Protein AF-A0A3B9PVC6-F1 (afdb_monomer_lite)

pLDDT: mean 80.7, std 13.04, range [45.28, 95.81]

Secondary structure (DSSP, 8-state):
-----------PPP--------HHHHHHHHHHHHHHHHHHHHHHH-HHHHHHHHHHHHHHHHHHHHHHHHHT----GGG-HHHHHHHHHHHHS-TTS-HHHHHHHHHIIIIIIIITTTSTT--SS-HHHHHHHHHHHH-HHHHH-PBPS-TTS-TT---B---HHHHHHTT--GGGSPPHHHHHHT---

Foldseek 3Di:
DDDDDPPDDPPDDDPDPDDPDDLLVVLVVLVVVCVVVLVLQCQFQNPLLNVLLVLLLVLLLVLLQVLCVVVVHDRCSSSCVSNSLSNLLSVLAASPDDSVLSSVLSNCLRVVQAPVQPHPPRGPDRSSVVSLVVSCVVPVVRRPFHFQTPCVVPVDDRDTDQFQVSCVVVVHDPVPHDDPVCVVSVRGD

Sequence (189 aa):
MSRYNQGTLIVSSSPHILDNINTTRIMLDVIIALVPAFIMSGVVFGPRAILLTITCVASCVVFEWAFEKVTKKENTITDLSAVVTGILLGFNLPSSLPYWMAVIGSFVAIVVVKQLFGGIGQNFANPAITARIVLMLSFATPMTTWPLPKQILEASDAVTGPTPLGIMNMGGNISELPSKIDMFLGFTG

Radius of gyration: 23.65 Å; chains: 1; bounding box: 51×36×97 Å

Structure (mmCIF, N/CA/C/O backbone):
data_AF-A0A3B9PVC6-F1
#
_entry.id   AF-A0A3B9PVC6-F1
#
loop_
_atom_site.group_PDB
_atom_site.id
_atom_site.type_symbol
_atom_site.label_atom_id
_atom_site.label_alt_id
_atom_site.label_comp_id
_atom_site.label_asym_id
_atom_site.label_entity_id
_atom_site.label_seq_id
_atom_site.pdbx_PDB_ins_code
_atom_site.Cartn_x
_atom_site.Cartn_y
_atom_site.Cartn_z
_atom_site.occupancy
_atom_site.B_iso_or_equiv
_atom_site.auth_seq_id
_atom_site.auth_comp_id
_atom_site.auth_asym_id
_atom_site.auth_atom_id
_atom_site.pdbx_PDB_model_num
ATOM 1 N N . MET A 1 1 ? -0.813 19.410 70.927 1.00 48.62 1 MET A N 1
ATOM 2 C CA . MET A 1 1 ? 0.154 18.891 69.934 1.00 48.62 1 MET A CA 1
ATOM 3 C C . MET A 1 1 ? -0.495 17.765 69.102 1.00 48.62 1 MET A C 1
ATOM 5 O O . MET A 1 1 ? -0.012 16.651 69.090 1.00 48.62 1 MET A O 1
ATOM 9 N N . SER A 1 2 ? -1.766 17.854 68.698 1.00 55.19 2 SER A N 1
ATOM 10 C CA . SER A 1 2 ? -2.323 18.357 67.423 1.00 55.19 2 SER A CA 1
ATOM 11 C C . SER A 1 2 ? -1.536 18.044 66.134 1.00 55.19 2 SER A C 1
ATOM 13 O O . SER A 1 2 ? -0.492 18.645 65.903 1.00 55.19 2 SER A O 1
ATOM 15 N N . ARG A 1 3 ? -2.186 17.240 65.271 1.00 48.12 3 ARG A N 1
ATOM 16 C CA . ARG A 1 3 ? -2.137 17.198 63.789 1.00 48.12 3 ARG A CA 1
ATOM 17 C C . ARG A 1 3 ? -1.233 16.180 63.087 1.00 48.12 3 ARG A C 1
ATOM 19 O O . ARG A 1 3 ? -0.272 16.585 62.458 1.00 48.12 3 ARG A O 1
ATOM 26 N N . TYR A 1 4 ? -1.693 14.929 62.988 1.00 54.31 4 TYR A N 1
ATOM 27 C CA . TYR A 1 4 ? -1.622 14.191 61.715 1.00 54.31 4 TYR A CA 1
ATOM 28 C C . TYR A 1 4 ? -2.929 13.421 61.498 1.00 54.31 4 TYR A C 1
ATOM 30 O O . TYR A 1 4 ? -3.206 12.416 62.146 1.00 54.31 4 TYR A O 1
ATOM 38 N N . ASN A 1 5 ? -3.771 13.982 60.630 1.00 53.81 5 ASN A N 1
ATOM 39 C CA . ASN A 1 5 ? -4.984 13.371 60.105 1.00 53.81 5 ASN A CA 1
ATOM 40 C C . ASN A 1 5 ? -4.554 12.289 59.106 1.00 53.81 5 ASN A C 1
ATOM 42 O O . ASN A 1 5 ? -3.851 12.610 58.149 1.00 53.81 5 ASN A O 1
ATOM 46 N N . GLN A 1 6 ? -4.940 11.032 59.326 1.00 57.16 6 GLN A N 1
ATOM 47 C CA . GLN A 1 6 ? -4.684 9.929 58.393 1.00 57.16 6 GLN A CA 1
ATOM 48 C C . GLN A 1 6 ? -5.647 10.015 57.198 1.00 57.16 6 GLN A C 1
ATOM 50 O O . GLN A 1 6 ? -6.496 9.155 56.983 1.00 57.16 6 GLN A O 1
ATOM 55 N N . GLY A 1 7 ? -5.549 11.116 56.453 1.00 57.59 7 GLY A N 1
ATOM 56 C CA . GLY A 1 7 ? -6.278 11.336 55.213 1.00 57.59 7 GLY A CA 1
ATOM 57 C C . GLY A 1 7 ? -5.554 10.651 54.060 1.00 57.59 7 GLY A C 1
ATOM 58 O O . GLY A 1 7 ? -4.442 11.042 53.724 1.00 57.59 7 GLY A O 1
ATOM 59 N N . THR A 1 8 ? -6.184 9.613 53.507 1.00 63.91 8 THR A N 1
ATOM 60 C CA . THR A 1 8 ? -6.018 9.071 52.143 1.00 63.91 8 THR A CA 1
ATOM 61 C C . THR A 1 8 ? -4.745 9.497 51.396 1.00 63.91 8 THR A C 1
ATOM 63 O O . THR A 1 8 ? -4.707 10.552 50.761 1.00 63.91 8 THR A O 1
ATOM 66 N N . LEU A 1 9 ? -3.722 8.639 51.415 1.00 64.06 9 LEU A N 1
ATOM 67 C CA . LEU A 1 9 ? -2.555 8.757 50.540 1.00 64.06 9 LEU A CA 1
ATOM 68 C C . LEU A 1 9 ? -2.996 8.511 49.090 1.00 64.06 9 LEU A C 1
ATOM 70 O O . LEU A 1 9 ? -3.378 7.397 48.734 1.00 64.06 9 LEU A O 1
ATOM 74 N N . ILE A 1 10 ? -2.967 9.549 48.255 1.00 67.62 10 ILE A N 1
ATOM 75 C CA . ILE A 1 10 ? -3.235 9.420 46.821 1.00 67.62 10 ILE A CA 1
ATOM 76 C C . ILE A 1 10 ? -1.993 8.791 46.191 1.00 67.62 10 ILE A C 1
ATOM 78 O O . ILE A 1 10 ? -0.970 9.451 46.017 1.00 67.62 10 ILE A O 1
ATOM 82 N N . VAL A 1 11 ? -2.075 7.501 45.866 1.00 69.25 11 VAL A N 1
ATOM 83 C CA . VAL A 1 11 ? -1.088 6.823 45.019 1.00 69.25 11 VAL A CA 1
ATOM 84 C C . VAL A 1 11 ? -1.299 7.336 43.595 1.00 69.25 11 VAL A C 1
ATOM 86 O O . VAL A 1 11 ? -2.034 6.740 42.813 1.00 69.25 11 VAL A O 1
ATOM 89 N N . SER A 1 12 ? -0.728 8.494 43.266 1.00 69.69 12 SER A N 1
ATOM 90 C CA . SER A 1 12 ? -0.670 8.949 41.880 1.00 69.69 12 SER A CA 1
ATOM 91 C C . SER A 1 12 ? 0.519 8.284 41.204 1.00 69.69 12 SER A C 1
ATOM 93 O O . SER A 1 12 ? 1.633 8.313 41.730 1.00 69.69 12 SER A O 1
ATOM 95 N N . SER A 1 13 ? 0.291 7.699 40.034 1.00 74.69 13 SER A N 1
ATOM 96 C CA . SER A 1 13 ? 1.357 7.216 39.162 1.00 74.69 13 SER A CA 1
ATOM 97 C C . SER A 1 13 ? 2.391 8.323 38.927 1.00 74.69 13 SER A C 1
ATOM 99 O O . SER A 1 13 ? 2.031 9.503 38.890 1.00 74.69 13 SER A O 1
ATOM 101 N N . SER A 1 14 ? 3.667 7.956 38.772 1.00 66.31 14 SER A N 1
ATOM 102 C CA . SER A 1 14 ? 4.726 8.907 38.414 1.00 66.31 14 SER A CA 1
ATOM 103 C C . SER A 1 14 ? 4.275 9.770 37.229 1.00 66.31 14 SER A C 1
ATOM 105 O O . SER A 1 14 ? 3.695 9.211 36.294 1.00 66.31 14 SER A O 1
ATOM 107 N N . PRO A 1 15 ? 4.510 11.097 37.245 1.00 66.38 15 PRO A N 1
ATOM 108 C CA . PRO A 1 15 ? 4.074 11.982 36.173 1.00 66.38 15 PRO A CA 1
ATOM 109 C C . PRO A 1 15 ? 4.712 11.524 34.860 1.00 66.38 15 PRO A C 1
ATOM 111 O O . PRO A 1 15 ? 5.906 11.708 34.627 1.00 66.38 15 PRO A O 1
ATOM 114 N N . HIS A 1 16 ? 3.915 10.861 34.027 1.00 69.00 16 HIS A N 1
ATOM 115 C CA . HIS A 1 16 ? 4.314 10.489 32.684 1.00 69.00 16 HIS A CA 1
ATOM 116 C C . HIS A 1 16 ? 4.274 11.775 31.863 1.00 69.00 16 HIS A C 1
ATOM 118 O O . HIS A 1 16 ? 3.220 12.403 31.757 1.00 69.00 16 HIS A O 1
ATOM 124 N N . ILE A 1 17 ? 5.430 12.223 31.371 1.00 63.25 17 ILE A N 1
ATOM 125 C CA . ILE A 1 17 ? 5.523 13.408 30.516 1.00 63.25 17 ILE A CA 1
ATOM 126 C C . ILE A 1 17 ? 4.679 13.109 29.274 1.00 63.25 17 ILE A C 1
ATOM 128 O O . ILE A 1 17 ? 5.026 12.240 28.478 1.00 63.25 17 ILE A O 1
ATOM 132 N N . LEU A 1 18 ? 3.525 13.767 29.166 1.00 59.72 18 LEU A N 1
ATOM 133 C CA . LEU A 1 18 ? 2.613 13.607 28.042 1.00 59.72 18 LEU A CA 1
ATOM 134 C C . LEU A 1 18 ? 3.220 14.326 26.841 1.00 59.72 18 LEU A C 1
ATOM 136 O O . LEU A 1 18 ? 3.122 15.545 26.713 1.00 59.72 18 LEU A O 1
ATOM 140 N N . ASP A 1 19 ? 3.877 13.560 25.986 1.00 68.88 19 ASP A N 1
ATOM 141 C CA . ASP A 1 19 ? 4.347 14.037 24.696 1.00 68.88 19 ASP A CA 1
ATOM 142 C C . ASP A 1 19 ? 3.146 14.186 23.742 1.00 68.88 19 ASP A C 1
ATOM 144 O O . ASP A 1 19 ? 2.247 13.345 23.723 1.00 68.88 19 ASP A O 1
ATOM 148 N N . ASN A 1 20 ? 3.092 15.249 22.931 1.00 69.81 20 ASN A N 1
ATOM 149 C CA . ASN A 1 20 ? 1.964 15.518 22.012 1.00 69.81 20 ASN A CA 1
ATOM 150 C C . ASN A 1 20 ? 2.069 14.704 20.703 1.00 69.81 20 ASN A C 1
ATOM 152 O O . ASN A 1 20 ? 1.775 15.184 19.601 1.00 69.81 20 ASN A O 1
ATOM 156 N N . ILE A 1 21 ? 2.564 13.473 20.816 1.00 74.31 21 ILE A N 1
ATOM 157 C CA . ILE A 1 21 ? 2.785 12.572 19.693 1.00 74.31 21 ILE A CA 1
ATOM 158 C C . ILE A 1 21 ? 1.466 11.852 19.416 1.00 74.31 21 ILE A C 1
ATOM 160 O O . ILE A 1 21 ? 0.995 11.043 20.211 1.00 74.31 21 ILE A O 1
ATOM 164 N N . ASN A 1 22 ? 0.860 12.166 18.274 1.00 83.88 22 ASN A N 1
ATOM 165 C CA . ASN A 1 22 ? -0.362 11.523 17.804 1.00 83.88 22 ASN A CA 1
ATOM 166 C C . ASN A 1 22 ? -0.031 10.584 16.636 1.00 83.88 22 ASN A C 1
ATOM 168 O O . ASN A 1 22 ? 0.836 10.893 15.816 1.00 83.88 22 ASN A O 1
ATOM 172 N N . THR A 1 23 ? -0.746 9.468 16.523 1.00 84.94 23 THR A N 1
ATOM 173 C CA . THR A 1 23 ? -0.592 8.496 15.431 1.00 84.94 23 THR A CA 1
ATOM 174 C C . THR A 1 23 ? -0.734 9.157 14.063 1.00 84.94 23 THR A C 1
ATOM 176 O O . THR A 1 23 ? 0.085 8.906 13.184 1.00 84.94 23 THR A O 1
ATOM 179 N N . THR A 1 24 ? -1.683 10.085 13.904 1.00 86.69 24 THR A N 1
ATOM 180 C CA . THR A 1 24 ? -1.853 10.859 12.665 1.00 86.69 24 THR A CA 1
ATOM 181 C C . THR A 1 24 ? -0.600 11.660 12.300 1.00 86.69 24 THR A C 1
ATOM 183 O O . THR A 1 24 ? -0.262 11.744 11.124 1.00 86.69 24 THR A O 1
ATOM 186 N N . ARG A 1 25 ? 0.120 12.231 13.281 1.00 87.88 25 ARG A N 1
ATOM 187 C CA . ARG A 1 25 ? 1.362 12.985 13.020 1.00 87.88 25 ARG A CA 1
ATOM 188 C C . ARG A 1 25 ? 2.471 12.056 12.542 1.00 87.88 25 ARG A C 1
ATOM 190 O O . ARG A 1 25 ? 3.082 12.338 11.523 1.00 87.88 25 ARG A O 1
ATOM 197 N N . ILE A 1 26 ? 2.642 10.915 13.211 1.00 90.69 26 ILE A N 1
ATOM 198 C CA . ILE A 1 26 ? 3.624 9.900 12.808 1.00 90.69 26 ILE A CA 1
ATOM 199 C C . ILE A 1 26 ? 3.335 9.412 11.381 1.00 90.69 26 ILE A C 1
ATOM 201 O O . ILE A 1 26 ? 4.241 9.339 10.556 1.00 90.69 26 ILE A O 1
ATOM 205 N N . MET A 1 27 ? 2.074 9.105 11.058 1.00 91.50 27 MET A N 1
ATOM 206 C CA . MET A 1 27 ? 1.700 8.668 9.708 1.00 91.50 27 MET A CA 1
ATOM 207 C C . MET A 1 27 ? 1.914 9.768 8.664 1.00 91.50 27 MET A C 1
ATOM 209 O O . MET A 1 27 ? 2.325 9.475 7.543 1.00 91.50 27 MET A O 1
ATOM 213 N N . LEU A 1 28 ? 1.687 11.031 9.026 1.00 91.50 28 LEU A N 1
ATOM 214 C CA . LEU A 1 28 ? 1.960 12.170 8.158 1.00 91.50 28 LEU A CA 1
ATOM 215 C C . LEU A 1 28 ? 3.463 12.324 7.887 1.00 91.50 28 LEU A C 1
ATOM 217 O O . LEU A 1 28 ? 3.842 12.511 6.733 1.00 91.50 28 LEU A O 1
ATOM 221 N N . ASP A 1 29 ? 4.316 12.163 8.899 1.00 92.94 29 ASP A N 1
ATOM 222 C CA . ASP A 1 29 ? 5.775 12.189 8.732 1.00 92.94 29 ASP A CA 1
ATOM 223 C C . ASP A 1 29 ? 6.248 11.073 7.788 1.00 92.94 29 ASP A C 1
ATOM 225 O O . ASP A 1 29 ? 7.083 11.304 6.910 1.00 92.94 29 ASP A O 1
ATOM 229 N N . VAL A 1 30 ? 5.653 9.877 7.892 1.00 92.81 30 VAL A N 1
ATOM 230 C CA . VAL A 1 30 ? 5.906 8.769 6.956 1.00 92.81 30 VAL A CA 1
ATOM 231 C C . VAL A 1 30 ? 5.473 9.137 5.538 1.00 92.81 30 VAL A C 1
ATOM 233 O O . VAL A 1 30 ? 6.223 8.897 4.595 1.00 92.81 30 VAL A O 1
ATOM 236 N N . ILE A 1 31 ? 4.301 9.753 5.358 1.00 93.31 31 ILE A N 1
ATOM 237 C CA . ILE A 1 31 ? 3.850 10.206 4.034 1.00 93.31 31 ILE A CA 1
ATOM 238 C C . ILE A 1 31 ? 4.840 11.215 3.453 1.00 93.31 31 ILE A C 1
ATOM 240 O O . ILE A 1 31 ? 5.249 11.043 2.307 1.00 93.31 31 ILE A O 1
ATOM 244 N N . ILE A 1 32 ? 5.273 12.214 4.231 1.00 93.81 32 ILE A N 1
ATOM 245 C CA . ILE A 1 32 ? 6.262 13.212 3.794 1.00 93.81 32 ILE A CA 1
ATOM 246 C C . ILE A 1 32 ? 7.571 12.531 3.380 1.00 93.81 32 ILE A C 1
ATOM 248 O O . ILE A 1 32 ? 8.115 12.846 2.322 1.00 93.81 32 ILE A O 1
ATOM 252 N N . ALA A 1 33 ? 8.047 11.561 4.162 1.00 93.88 33 ALA A N 1
ATOM 253 C CA . ALA A 1 33 ? 9.249 10.797 3.838 1.00 93.88 33 ALA A CA 1
ATOM 254 C C . ALA A 1 33 ? 9.111 9.975 2.540 1.00 93.88 33 ALA A C 1
ATOM 256 O O . ALA A 1 33 ? 10.099 9.762 1.838 1.00 93.88 33 ALA A O 1
ATOM 257 N N . LEU A 1 34 ? 7.895 9.543 2.187 1.00 92.75 34 LEU A N 1
ATOM 258 C CA . LEU A 1 34 ? 7.609 8.785 0.964 1.00 92.75 34 LEU A CA 1
ATOM 259 C C . LEU A 1 34 ? 7.409 9.671 -0.279 1.00 92.75 34 LEU A C 1
ATOM 261 O O . LEU A 1 34 ? 7.524 9.164 -1.394 1.00 92.75 34 LEU A O 1
ATOM 265 N N . VAL A 1 35 ? 7.161 10.979 -0.132 1.00 93.12 35 VAL A N 1
ATOM 266 C CA . VAL A 1 35 ? 6.998 11.916 -1.264 1.00 93.12 35 VAL A CA 1
ATOM 267 C C . VAL A 1 35 ? 8.171 11.891 -2.258 1.00 93.12 35 VAL A C 1
ATOM 269 O O . VAL A 1 35 ? 7.905 11.746 -3.454 1.00 93.12 35 VAL A O 1
ATOM 272 N N . PRO A 1 36 ? 9.456 11.995 -1.855 1.00 92.00 36 PRO A N 1
ATOM 273 C CA . PRO A 1 36 ? 10.557 11.940 -2.821 1.00 92.00 36 PRO A CA 1
ATOM 274 C C . PRO A 1 36 ? 10.606 10.602 -3.570 1.00 92.00 36 PRO A C 1
ATOM 276 O O . PRO A 1 36 ? 10.854 10.583 -4.776 1.00 92.00 36 PRO A O 1
ATOM 279 N N . ALA A 1 37 ? 10.295 9.490 -2.895 1.00 89.88 37 ALA A N 1
ATOM 280 C CA . ALA A 1 37 ? 10.204 8.178 -3.532 1.00 89.88 37 ALA A CA 1
ATOM 281 C C . ALA A 1 37 ? 9.035 8.104 -4.531 1.00 89.88 37 ALA A C 1
ATOM 283 O O . ALA A 1 37 ? 9.187 7.544 -5.615 1.00 89.88 37 ALA A O 1
ATOM 284 N N . PHE A 1 38 ? 7.895 8.726 -4.213 1.00 89.50 38 PHE A N 1
ATOM 285 C CA . PHE A 1 38 ? 6.744 8.823 -5.113 1.00 89.50 38 PHE A CA 1
ATOM 286 C C . PHE A 1 38 ? 7.078 9.600 -6.391 1.00 89.50 38 PHE A C 1
ATOM 288 O O . PHE A 1 38 ? 6.753 9.159 -7.493 1.00 89.50 38 PHE A O 1
ATOM 295 N N . ILE A 1 39 ? 7.780 10.728 -6.253 1.00 89.38 39 ILE A N 1
ATOM 296 C CA . ILE A 1 39 ? 8.228 11.540 -7.390 1.00 89.38 39 ILE A CA 1
ATOM 297 C C . ILE A 1 39 ? 9.191 10.730 -8.263 1.00 89.38 39 ILE A C 1
ATOM 299 O O . ILE A 1 39 ? 8.996 10.641 -9.475 1.00 89.38 39 ILE A O 1
ATOM 303 N N . MET A 1 40 ? 10.187 10.081 -7.652 1.00 85.94 40 MET A N 1
ATOM 304 C CA . MET A 1 40 ? 11.139 9.241 -8.380 1.00 85.94 40 MET A CA 1
ATOM 305 C C . MET A 1 40 ? 10.462 8.060 -9.082 1.00 85.94 40 MET A C 1
ATOM 307 O O . MET A 1 40 ? 10.808 7.760 -10.220 1.00 85.94 40 MET A O 1
ATOM 311 N N . SER A 1 41 ? 9.454 7.438 -8.464 1.00 84.56 41 SER A N 1
ATOM 312 C CA . SER A 1 41 ? 8.665 6.372 -9.093 1.00 84.56 41 SER A CA 1
ATOM 313 C C . SER A 1 41 ? 8.029 6.840 -10.408 1.00 84.56 41 SER A C 1
ATOM 315 O O . SER A 1 41 ? 8.138 6.157 -11.426 1.00 84.56 41 SER A O 1
ATOM 317 N N . GLY A 1 42 ? 7.452 8.045 -10.422 1.00 83.94 42 GLY A N 1
ATOM 318 C CA . GLY A 1 42 ? 6.893 8.648 -11.631 1.00 83.94 42 GLY A CA 1
ATOM 319 C C . GLY A 1 42 ? 7.928 8.971 -12.711 1.00 83.94 42 GLY A C 1
ATOM 320 O O . GLY A 1 42 ? 7.653 8.787 -13.895 1.00 83.94 42 GLY A O 1
ATOM 321 N N . VAL A 1 43 ? 9.123 9.421 -12.319 1.00 82.56 43 VAL A N 1
ATOM 322 C CA . VAL A 1 43 ? 10.215 9.744 -13.256 1.00 82.56 43 VAL A CA 1
ATOM 323 C C . VAL A 1 43 ? 10.818 8.479 -13.877 1.00 82.56 43 VAL A C 1
ATOM 325 O O . VAL A 1 43 ? 11.109 8.457 -15.070 1.00 82.56 43 VAL A O 1
ATOM 328 N N . VAL A 1 44 ? 10.995 7.415 -13.090 1.00 79.25 44 VAL A N 1
ATOM 329 C CA . VAL A 1 44 ? 11.664 6.178 -13.527 1.00 79.25 44 VAL A CA 1
ATOM 330 C C . VAL A 1 44 ? 10.715 5.260 -14.304 1.00 79.25 44 VAL A C 1
ATOM 332 O O . VAL A 1 44 ? 11.073 4.765 -15.374 1.00 79.25 44 VAL A O 1
ATOM 335 N N . PHE A 1 45 ? 9.499 5.053 -13.790 1.00 77.75 45 PHE A N 1
ATOM 336 C CA . PHE A 1 45 ? 8.522 4.096 -14.327 1.00 77.75 45 PHE A CA 1
ATOM 337 C C . PHE A 1 45 ? 7.384 4.756 -15.119 1.00 77.75 45 PHE A C 1
ATOM 339 O O . PHE A 1 45 ? 6.504 4.066 -15.630 1.00 77.75 45 PHE A O 1
ATOM 346 N N . GLY A 1 46 ? 7.378 6.086 -15.228 1.00 82.00 46 GLY A N 1
ATOM 347 C CA . GLY A 1 46 ? 6.388 6.836 -15.993 1.00 82.00 46 GLY A CA 1
ATOM 348 C C . GLY A 1 46 ? 5.041 7.043 -15.277 1.00 82.00 46 GLY A C 1
ATOM 349 O O . GLY A 1 46 ? 4.841 6.656 -14.121 1.00 82.00 46 GLY A O 1
ATOM 350 N N . PRO A 1 47 ? 4.060 7.649 -15.975 1.00 82.56 47 PRO A N 1
ATOM 351 C CA . PRO A 1 47 ? 2.783 8.058 -15.383 1.00 82.56 47 PRO A CA 1
ATOM 352 C C . PRO A 1 47 ? 1.905 6.881 -14.933 1.00 82.56 47 PRO A C 1
ATOM 354 O O . PRO A 1 47 ? 1.047 7.048 -14.065 1.00 82.56 47 PRO A O 1
ATOM 357 N N . ARG A 1 48 ? 2.114 5.673 -15.477 1.00 84.00 48 ARG A N 1
ATOM 358 C CA . ARG A 1 48 ? 1.333 4.487 -15.089 1.00 84.00 48 ARG A CA 1
ATOM 359 C C . ARG A 1 48 ? 1.590 4.074 -13.640 1.00 84.00 48 ARG A C 1
ATOM 361 O O . ARG A 1 48 ? 0.638 3.694 -12.963 1.00 84.00 48 ARG A O 1
ATOM 368 N N . ALA A 1 49 ? 2.824 4.211 -13.150 1.00 85.19 49 ALA A N 1
ATOM 369 C CA . ALA A 1 49 ? 3.183 3.901 -11.764 1.00 85.19 49 ALA A CA 1
ATOM 370 C C . ALA A 1 49 ? 2.484 4.834 -10.761 1.00 85.19 49 ALA A C 1
ATOM 372 O O . ALA A 1 49 ? 1.980 4.391 -9.725 1.00 85.19 49 ALA A O 1
ATOM 373 N N . ILE A 1 50 ? 2.382 6.120 -11.113 1.00 89.44 50 ILE A N 1
ATOM 374 C CA . ILE A 1 50 ? 1.642 7.121 -10.335 1.00 89.44 50 ILE A CA 1
ATOM 375 C C . ILE A 1 50 ? 0.166 6.728 -10.264 1.00 89.44 50 ILE A C 1
ATOM 377 O O . ILE A 1 50 ? -0.398 6.645 -9.175 1.00 89.44 50 ILE A O 1
ATOM 381 N N . LEU A 1 51 ? -0.452 6.440 -11.415 1.00 91.00 51 LEU A N 1
ATOM 382 C CA . LEU A 1 51 ? -1.860 6.044 -11.474 1.00 91.00 51 LEU A CA 1
ATOM 383 C C . LEU A 1 51 ? -2.122 4.765 -10.676 1.00 91.00 51 LEU A C 1
ATOM 385 O O . LEU A 1 51 ? -3.083 4.721 -9.915 1.00 91.00 51 LEU A O 1
ATOM 389 N N . LEU A 1 52 ? -1.249 3.761 -10.778 1.00 91.38 52 LEU A N 1
ATOM 390 C CA . LEU A 1 52 ? -1.365 2.525 -10.006 1.00 91.38 52 LEU A CA 1
ATOM 391 C C . LEU A 1 52 ? -1.330 2.806 -8.498 1.00 91.38 52 LEU A C 1
ATOM 393 O O . LEU A 1 52 ? -2.198 2.345 -7.757 1.00 91.38 52 LEU A O 1
ATOM 397 N N . THR A 1 53 ? -0.383 3.624 -8.043 1.00 92.88 53 THR A N 1
ATOM 398 C CA . THR A 1 53 ? -0.270 3.984 -6.625 1.00 92.88 53 THR A CA 1
ATOM 399 C C . THR A 1 53 ? -1.499 4.762 -6.147 1.00 92.88 53 THR A C 1
ATOM 401 O O . THR A 1 53 ? -2.051 4.447 -5.094 1.00 92.88 53 THR A O 1
ATOM 404 N N . ILE A 1 54 ? -2.002 5.711 -6.945 1.00 93.81 54 ILE A N 1
ATOM 405 C CA . ILE A 1 54 ? -3.242 6.441 -6.640 1.00 93.81 54 ILE A CA 1
ATOM 406 C C . ILE A 1 54 ? -4.431 5.479 -6.556 1.00 93.81 54 ILE A C 1
ATOM 408 O O . ILE A 1 54 ? -5.224 5.582 -5.623 1.00 93.81 54 ILE A O 1
ATOM 412 N N . THR A 1 55 ? -4.546 4.512 -7.475 1.00 94.38 55 THR A N 1
ATOM 413 C CA . THR A 1 55 ? -5.624 3.511 -7.420 1.00 94.38 55 THR A CA 1
ATOM 414 C C . THR A 1 55 ? -5.538 2.645 -6.165 1.00 94.38 55 THR A C 1
ATOM 416 O O . THR A 1 55 ? -6.574 2.379 -5.557 1.00 94.38 55 THR A O 1
ATOM 419 N N . CYS A 1 56 ? -4.332 2.277 -5.714 1.00 94.44 56 CYS A N 1
ATOM 420 C CA . CYS A 1 56 ? -4.134 1.543 -4.461 1.00 94.44 56 CYS A CA 1
ATOM 421 C C . CYS A 1 56 ? -4.585 2.371 -3.254 1.00 94.44 56 CYS A C 1
ATOM 423 O O . CYS A 1 56 ? -5.334 1.875 -2.417 1.00 94.44 56 CYS A O 1
ATOM 425 N N . VAL A 1 57 ? -4.163 3.638 -3.178 1.00 95.00 57 VAL A N 1
ATOM 426 C CA . VAL A 1 57 ? -4.526 4.560 -2.091 1.00 95.00 57 VAL A CA 1
ATOM 427 C C . VAL A 1 57 ? -6.031 4.797 -2.051 1.00 95.00 57 VAL A C 1
ATOM 429 O O . VAL A 1 57 ? -6.648 4.610 -1.004 1.00 95.00 57 VAL A O 1
ATOM 432 N N . ALA A 1 58 ? -6.631 5.151 -3.189 1.00 95.44 58 ALA A N 1
ATOM 433 C CA . ALA A 1 58 ? -8.065 5.389 -3.291 1.00 95.44 58 ALA A CA 1
ATOM 434 C C . ALA A 1 58 ? -8.862 4.145 -2.875 1.00 95.44 58 ALA A C 1
ATOM 436 O O . ALA A 1 58 ? -9.783 4.246 -2.069 1.00 95.44 58 ALA A O 1
ATOM 437 N N . SER A 1 59 ? -8.463 2.964 -3.354 1.00 94.69 59 SER A N 1
ATOM 438 C CA . SER A 1 59 ? -9.123 1.705 -3.000 1.00 94.69 59 SER A CA 1
ATOM 439 C C . SER A 1 59 ? -8.980 1.387 -1.514 1.00 94.69 59 SER A C 1
ATOM 441 O O . SER A 1 59 ? -9.964 1.025 -0.880 1.00 94.69 59 SER A O 1
ATOM 443 N N . CYS A 1 60 ? -7.791 1.567 -0.930 1.00 94.25 60 CYS A N 1
ATOM 444 C CA . CYS A 1 60 ? -7.570 1.335 0.497 1.00 94.25 60 CYS A CA 1
ATOM 445 C C . CYS A 1 60 ? -8.458 2.232 1.371 1.00 94.25 60 CYS A C 1
ATOM 447 O O . CYS A 1 60 ? -9.106 1.735 2.288 1.00 94.25 60 CYS A O 1
ATOM 449 N N . VAL A 1 61 ? -8.531 3.531 1.061 1.00 93.81 61 VAL A N 1
ATOM 450 C CA . VAL A 1 61 ? -9.378 4.485 1.797 1.00 93.81 61 VAL A CA 1
ATOM 451 C C . VAL A 1 61 ? -10.859 4.137 1.644 1.00 93.81 61 VAL A C 1
ATOM 453 O O . VAL A 1 61 ? -11.602 4.158 2.622 1.00 93.81 61 VAL A O 1
ATOM 456 N N . VAL A 1 62 ? -11.296 3.767 0.436 1.00 94.62 62 VAL A N 1
ATOM 457 C CA . VAL A 1 62 ? -12.684 3.353 0.187 1.00 94.62 62 VAL A CA 1
ATOM 458 C C . VAL A 1 62 ? -13.028 2.072 0.945 1.00 94.62 62 VAL A C 1
ATOM 460 O O . VAL A 1 62 ? -14.101 2.003 1.538 1.00 94.62 62 VAL A O 1
ATOM 463 N N . PHE A 1 63 ? -12.148 1.069 0.961 1.00 93.69 63 PHE A N 1
ATOM 464 C CA . PHE A 1 63 ? -12.397 -0.180 1.684 1.00 93.69 63 PHE A CA 1
ATOM 465 C C . PHE A 1 63 ? -12.412 0.007 3.195 1.00 93.69 63 PHE A C 1
ATOM 467 O O . PHE A 1 63 ? -13.228 -0.618 3.866 1.00 93.69 63 PHE A O 1
ATOM 474 N N . GLU A 1 64 ? -11.556 0.878 3.722 1.00 92.12 64 GLU A N 1
ATOM 475 C CA . GLU A 1 64 ? -11.560 1.239 5.136 1.00 92.12 64 GLU A CA 1
ATOM 476 C C . GLU A 1 64 ? -12.883 1.895 5.519 1.00 92.12 64 GLU A C 1
ATOM 478 O O . GLU A 1 64 ? -13.612 1.377 6.366 1.00 92.12 64 GLU A O 1
ATOM 483 N N . TRP A 1 65 ? -13.246 2.956 4.796 1.00 91.56 65 TRP A N 1
ATOM 484 C CA . TRP A 1 65 ? -14.508 3.654 4.987 1.00 91.56 65 TRP A CA 1
ATOM 485 C C . TRP A 1 65 ? -15.712 2.714 4.887 1.00 91.56 65 TRP A C 1
ATOM 487 O O . TRP A 1 65 ? -16.610 2.743 5.729 1.00 91.56 65 TRP A O 1
ATOM 497 N N . ALA A 1 66 ? -15.741 1.867 3.855 1.00 91.50 66 ALA A N 1
ATOM 498 C CA . ALA A 1 66 ? -16.837 0.939 3.621 1.00 91.50 66 ALA A CA 1
ATOM 499 C C . ALA A 1 66 ? -16.941 -0.093 4.749 1.00 91.50 66 ALA A C 1
ATOM 501 O O . ALA A 1 66 ? -18.041 -0.360 5.234 1.00 91.50 66 ALA A O 1
ATOM 502 N N . PHE A 1 67 ? -15.814 -0.647 5.205 1.00 89.56 67 PHE A N 1
ATOM 503 C CA . PHE A 1 67 ? -15.805 -1.625 6.287 1.00 89.56 67 PHE A CA 1
ATOM 504 C C . PHE A 1 67 ? -16.278 -1.014 7.609 1.00 89.56 67 PHE A C 1
ATOM 506 O O . PHE A 1 67 ? -17.099 -1.608 8.310 1.00 89.56 67 PHE A O 1
ATOM 513 N N . GLU A 1 68 ? -15.822 0.191 7.938 1.00 88.44 68 GLU A N 1
ATOM 514 C CA . GLU A 1 68 ? -16.234 0.914 9.146 1.00 88.44 68 GLU A CA 1
ATOM 515 C C . GLU A 1 68 ? -17.715 1.278 9.107 1.00 88.44 68 GLU A C 1
ATOM 517 O O . GLU A 1 68 ? -18.434 1.088 10.091 1.00 88.44 68 GLU A O 1
ATOM 522 N N . LYS A 1 69 ? -18.211 1.701 7.937 1.00 87.81 69 LYS A N 1
ATOM 523 C CA . LYS A 1 69 ? -19.632 1.985 7.722 1.00 87.81 69 LYS A CA 1
ATOM 524 C C . LYS A 1 69 ? -20.498 0.745 7.946 1.00 87.81 69 LYS A C 1
ATOM 526 O O . LYS A 1 69 ? -21.537 0.840 8.597 1.00 87.81 69 LYS A O 1
ATOM 531 N N . VAL A 1 70 ? -20.071 -0.409 7.430 1.00 89.62 70 VAL A N 1
ATOM 532 C CA . VAL A 1 70 ? -20.787 -1.688 7.576 1.00 89.62 70 VAL A CA 1
ATOM 533 C C . VAL A 1 70 ? -20.742 -2.188 9.020 1.00 89.62 70 VAL A C 1
ATOM 535 O O . VAL A 1 70 ? -21.759 -2.631 9.551 1.00 89.62 70 VAL A O 1
ATOM 538 N N . THR A 1 71 ? -19.589 -2.077 9.680 1.00 85.94 71 THR A N 1
ATOM 539 C CA . THR A 1 71 ? -19.398 -2.526 11.070 1.00 85.94 71 THR A CA 1
ATOM 540 C C . THR A 1 71 ? -19.856 -1.510 12.119 1.00 85.94 71 THR A C 1
ATOM 542 O O . THR A 1 71 ? -19.816 -1.816 13.309 1.00 85.94 71 THR A O 1
ATOM 545 N N . LYS A 1 72 ? -20.342 -0.333 11.691 1.00 82.75 72 LYS A N 1
ATOM 546 C CA . LYS A 1 72 ? -20.783 0.788 12.543 1.00 82.75 72 LYS A CA 1
ATOM 547 C C . LYS A 1 72 ? -19.713 1.238 13.545 1.00 82.75 72 LYS A C 1
ATOM 549 O O . LYS A 1 72 ? -20.044 1.691 14.640 1.00 82.75 72 LYS A O 1
ATOM 554 N N . LYS A 1 73 ? -18.440 1.089 13.179 1.00 77.00 73 LYS A N 1
ATOM 555 C CA . LYS A 1 73 ? -17.307 1.570 13.971 1.00 77.00 73 LYS A CA 1
ATOM 556 C C . LYS A 1 73 ? -17.105 3.069 13.751 1.00 77.00 73 LYS A C 1
ATOM 558 O O . LYS A 1 73 ? -17.621 3.643 12.790 1.00 77.00 73 LYS A O 1
ATOM 563 N N . GLU A 1 74 ? -16.379 3.701 14.668 1.00 75.88 74 GLU A N 1
ATOM 564 C CA . GLU A 1 74 ? -15.941 5.083 14.488 1.00 75.88 74 GLU A CA 1
ATOM 565 C C . GLU A 1 74 ? -15.066 5.194 13.238 1.00 75.88 74 GLU A C 1
ATOM 567 O O . GLU A 1 74 ? -14.322 4.273 12.909 1.00 75.88 74 GLU A O 1
ATOM 572 N N . ASN A 1 75 ? -15.206 6.309 12.525 1.00 72.31 75 ASN A N 1
ATOM 573 C CA . ASN A 1 75 ? -14.521 6.524 11.260 1.00 72.31 75 ASN A CA 1
ATOM 574 C C . ASN A 1 75 ? -13.042 6.836 11.529 1.00 72.31 75 ASN A C 1
ATOM 576 O O . ASN A 1 75 ? -12.745 7.924 12.029 1.00 72.31 75 ASN A O 1
ATOM 580 N N . THR A 1 76 ? -12.129 5.911 11.218 1.00 75.31 76 THR A N 1
ATOM 581 C CA . THR A 1 76 ? -10.698 6.090 11.507 1.00 75.31 76 THR A CA 1
ATOM 582 C C . THR A 1 76 ? -9.914 6.664 10.338 1.00 75.31 76 THR A C 1
ATOM 584 O O . THR A 1 76 ? -8.725 6.892 10.486 1.00 75.31 76 THR A O 1
ATOM 587 N N . ILE A 1 77 ? -10.549 7.044 9.223 1.00 72.06 77 ILE A N 1
ATOM 588 C CA . ILE A 1 77 ? -9.870 7.593 8.026 1.00 72.06 77 ILE A CA 1
ATOM 589 C C . ILE A 1 77 ? -8.910 8.758 8.338 1.00 72.06 77 ILE A C 1
ATOM 591 O O . ILE A 1 77 ? -7.926 8.980 7.630 1.00 72.06 77 ILE A O 1
ATOM 595 N N . THR A 1 78 ? -9.163 9.511 9.410 1.00 75.69 78 THR A N 1
ATOM 596 C CA . THR A 1 78 ? -8.295 10.607 9.872 1.00 75.69 78 THR A CA 1
ATOM 597 C C . THR A 1 78 ? -6.927 10.149 10.395 1.00 75.69 78 THR A C 1
ATOM 599 O O . THR A 1 78 ? -6.056 10.980 10.651 1.00 75.69 78 THR A O 1
ATOM 602 N N . ASP A 1 79 ? -6.716 8.846 10.573 1.00 82.00 79 ASP A N 1
ATOM 603 C CA . ASP A 1 79 ? -5.464 8.248 11.039 1.00 82.00 79 ASP A CA 1
ATOM 604 C C . ASP A 1 79 ? -4.382 8.147 9.941 1.00 82.00 79 ASP A C 1
ATOM 606 O O . ASP A 1 79 ? -3.223 7.876 10.254 1.00 82.00 79 ASP A O 1
ATOM 610 N N . LEU A 1 80 ? -4.737 8.401 8.669 1.00 88.12 80 LEU A N 1
ATOM 611 C CA . LEU A 1 80 ? -3.870 8.340 7.476 1.00 88.12 80 LEU A CA 1
ATOM 612 C C . LEU A 1 80 ? -3.220 6.971 7.204 1.00 88.12 80 LEU A C 1
ATOM 614 O O . LEU A 1 80 ? -2.426 6.815 6.274 1.00 88.12 80 LEU A O 1
ATOM 618 N N . SER A 1 81 ? -3.569 5.944 7.963 1.00 88.94 81 SER A N 1
ATOM 619 C CA .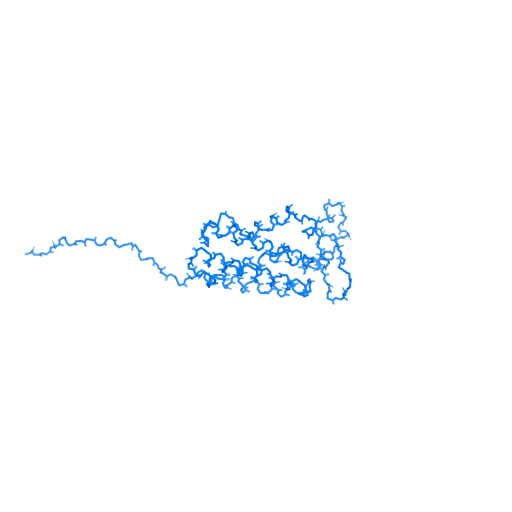 SER A 1 81 ? -2.909 4.644 7.887 1.00 88.94 81 SER A CA 1
ATOM 620 C C . SER A 1 81 ? -3.306 3.838 6.650 1.00 88.94 81 SER A C 1
ATOM 622 O O . SER A 1 81 ? -2.465 3.125 6.094 1.00 88.94 81 SER A O 1
ATOM 624 N N . ALA A 1 82 ? -4.549 3.966 6.168 1.00 90.75 82 ALA A N 1
ATOM 625 C CA . ALA A 1 82 ? -4.959 3.379 4.893 1.00 90.75 82 ALA A CA 1
ATOM 626 C C . ALA A 1 82 ? -4.222 4.022 3.716 1.00 90.75 82 ALA A C 1
ATOM 628 O O . ALA A 1 82 ? -3.861 3.325 2.766 1.00 90.75 82 ALA A O 1
ATOM 629 N N . VAL A 1 83 ? -3.928 5.325 3.805 1.00 92.94 83 VAL A N 1
ATOM 630 C CA . VAL A 1 83 ? -3.136 6.043 2.799 1.00 92.94 83 VAL A CA 1
ATOM 631 C C . VAL A 1 83 ? -1.712 5.502 2.773 1.00 92.94 83 VAL A C 1
ATOM 633 O O . VAL A 1 83 ? -1.247 5.086 1.715 1.00 92.94 83 VAL A O 1
ATOM 636 N N . VAL A 1 84 ? -1.050 5.411 3.930 1.00 93.31 84 VAL A N 1
ATOM 637 C CA . VAL A 1 84 ? 0.298 4.826 4.033 1.00 93.31 84 VAL A CA 1
ATOM 638 C C . VAL A 1 84 ? 0.312 3.392 3.500 1.00 93.31 84 VAL A C 1
ATOM 640 O O . VAL A 1 84 ? 1.171 3.042 2.695 1.00 93.31 84 VAL A O 1
ATOM 643 N N . THR A 1 85 ? -0.672 2.572 3.876 1.00 93.19 85 THR A N 1
ATOM 644 C CA . THR A 1 85 ? -0.787 1.185 3.398 1.00 93.19 85 THR A CA 1
ATOM 645 C C . THR A 1 85 ? -0.943 1.123 1.878 1.00 93.19 85 THR A C 1
ATOM 647 O O . THR A 1 85 ? -0.286 0.311 1.232 1.00 93.19 85 THR A O 1
ATOM 650 N N . GLY A 1 86 ? -1.774 1.989 1.292 1.00 93.31 86 GLY A N 1
ATOM 651 C CA . GLY A 1 86 ? -1.964 2.073 -0.155 1.00 93.31 86 GLY A CA 1
ATOM 652 C C . GLY A 1 86 ? -0.717 2.541 -0.908 1.00 93.31 86 GLY A C 1
ATOM 653 O O . GLY A 1 86 ? -0.401 1.967 -1.947 1.00 93.31 86 GLY A O 1
ATOM 654 N N . ILE A 1 87 ? 0.021 3.522 -0.373 1.00 93.75 87 ILE A N 1
ATOM 655 C CA . ILE A 1 87 ? 1.290 3.987 -0.959 1.00 93.75 87 ILE A CA 1
ATOM 656 C C . ILE A 1 87 ? 2.323 2.857 -0.927 1.00 93.75 87 ILE A C 1
ATOM 658 O O . ILE A 1 87 ? 2.919 2.532 -1.952 1.00 93.75 87 ILE A O 1
ATOM 662 N N . LEU A 1 88 ? 2.502 2.224 0.237 1.00 93.56 88 LEU A N 1
ATOM 663 C CA . LEU A 1 88 ? 3.462 1.134 0.412 1.00 93.56 88 LEU A CA 1
ATOM 664 C C . LEU A 1 88 ? 3.122 -0.078 -0.454 1.00 93.56 88 LEU A C 1
ATOM 666 O O . LEU A 1 88 ? 4.029 -0.691 -1.012 1.00 93.56 88 LEU A O 1
ATOM 670 N N . LEU A 1 89 ? 1.835 -0.414 -0.587 1.00 93.62 89 LEU A N 1
ATOM 671 C CA . LEU A 1 89 ? 1.392 -1.461 -1.500 1.00 93.62 89 LEU A CA 1
ATOM 672 C C . LEU A 1 89 ? 1.720 -1.076 -2.945 1.00 93.62 89 LEU A C 1
ATOM 674 O O . LEU A 1 89 ? 2.375 -1.857 -3.620 1.00 93.62 89 LEU A O 1
ATOM 678 N N . GLY A 1 90 ? 1.356 0.131 -3.392 1.00 90.94 90 GLY A N 1
ATOM 679 C CA . GLY A 1 90 ? 1.636 0.615 -4.749 1.00 90.94 90 GLY A CA 1
ATOM 680 C C . GLY A 1 90 ? 3.119 0.558 -5.123 1.00 90.94 90 GLY A C 1
ATOM 681 O O . GLY A 1 90 ? 3.457 0.086 -6.203 1.00 90.94 90 GLY A O 1
ATOM 682 N N . PHE A 1 91 ? 4.014 0.927 -4.202 1.00 90.06 91 PHE A N 1
ATOM 683 C CA . PHE A 1 91 ? 5.469 0.823 -4.397 1.00 90.06 91 PHE A CA 1
ATOM 684 C C . PHE A 1 91 ? 5.994 -0.611 -4.478 1.00 90.06 91 PHE A C 1
ATOM 686 O O . PHE A 1 91 ? 7.117 -0.837 -4.921 1.00 90.06 91 PHE A O 1
ATOM 693 N N . ASN A 1 92 ? 5.211 -1.584 -4.024 1.00 90.19 92 ASN A N 1
ATOM 694 C CA . ASN A 1 92 ? 5.578 -2.992 -4.043 1.00 90.19 92 ASN A CA 1
ATOM 695 C C . ASN A 1 92 ? 5.029 -3.747 -5.261 1.00 90.19 92 ASN A C 1
ATOM 697 O O . ASN A 1 92 ? 5.358 -4.922 -5.433 1.00 90.19 92 ASN A O 1
ATOM 701 N N . LEU A 1 93 ? 4.203 -3.095 -6.084 1.00 88.19 93 LEU A N 1
ATOM 702 C CA . LEU A 1 93 ? 3.607 -3.673 -7.285 1.00 88.19 93 LEU A CA 1
ATOM 703 C C . LEU A 1 93 ? 4.368 -3.219 -8.545 1.00 88.19 93 LEU A C 1
ATOM 705 O O . LEU A 1 93 ? 4.827 -2.077 -8.607 1.00 88.19 93 LEU A O 1
ATOM 709 N N . PRO A 1 94 ? 4.466 -4.068 -9.583 1.00 85.19 94 PRO A N 1
ATOM 710 C CA . PRO A 1 94 ? 4.970 -3.650 -10.889 1.00 85.19 94 PRO A CA 1
ATOM 711 C C . PRO A 1 94 ? 4.074 -2.574 -11.518 1.00 85.19 94 PRO A C 1
ATOM 713 O O . PRO A 1 94 ? 2.849 -2.676 -11.469 1.00 85.19 94 PRO A O 1
ATOM 716 N N . SER A 1 95 ? 4.658 -1.566 -12.173 1.00 83.12 95 SER A N 1
ATOM 717 C CA . SER A 1 95 ? 3.904 -0.456 -12.787 1.00 83.12 95 SER A CA 1
ATOM 718 C C . SER A 1 95 ? 3.039 -0.864 -13.991 1.00 83.12 95 SER A C 1
ATOM 720 O O . SER A 1 95 ? 2.135 -0.124 -14.383 1.00 83.12 95 SER A O 1
ATOM 722 N N . SER A 1 96 ? 3.296 -2.040 -14.569 1.00 81.38 96 SER A N 1
ATOM 723 C CA . SER A 1 96 ? 2.526 -2.659 -15.657 1.00 81.38 96 SER A CA 1
ATOM 724 C C . SER A 1 96 ? 1.283 -3.414 -15.173 1.00 81.38 96 SER A C 1
ATOM 726 O O . SER A 1 96 ? 0.484 -3.874 -15.992 1.00 81.38 96 SER A O 1
ATOM 728 N N . LEU A 1 97 ? 1.104 -3.556 -13.857 1.00 85.88 97 LEU A N 1
ATOM 729 C CA . LEU A 1 97 ? 0.040 -4.362 -13.283 1.00 85.88 97 LEU A CA 1
ATOM 730 C C . LEU A 1 97 ? -1.355 -3.786 -13.592 1.00 85.88 97 LEU A C 1
ATOM 732 O O . LEU A 1 97 ? -1.587 -2.589 -13.399 1.00 85.88 97 LEU A O 1
ATOM 736 N N . PRO A 1 98 ? -2.325 -4.622 -14.014 1.00 88.88 98 PRO A N 1
ATOM 737 C CA . PRO A 1 98 ? -3.698 -4.175 -14.211 1.00 88.88 98 PRO A CA 1
ATOM 738 C C . PRO A 1 98 ? -4.321 -3.599 -12.933 1.00 88.88 98 PRO A C 1
ATOM 740 O O . PRO A 1 98 ? -4.316 -4.245 -11.886 1.00 88.88 98 PRO A O 1
ATOM 743 N N . TYR A 1 99 ? -4.953 -2.425 -13.029 1.00 91.06 99 TYR A N 1
ATOM 744 C CA . TYR A 1 99 ? -5.510 -1.713 -11.868 1.00 91.06 99 TYR A CA 1
ATOM 745 C C . TYR A 1 99 ? -6.486 -2.554 -11.032 1.00 91.06 99 TYR A C 1
ATOM 747 O O . TYR A 1 99 ? -6.496 -2.456 -9.810 1.00 91.06 99 TYR A O 1
ATOM 755 N N . TRP A 1 100 ? -7.269 -3.434 -11.661 1.00 92.12 100 TRP A N 1
ATOM 756 C CA . TRP A 1 100 ? -8.214 -4.300 -10.950 1.00 92.12 100 TRP A CA 1
ATOM 757 C C . TRP A 1 100 ? -7.524 -5.308 -10.015 1.00 92.12 100 TRP A C 1
ATOM 759 O O . TRP A 1 100 ? -8.053 -5.602 -8.945 1.00 92.12 100 TRP A O 1
ATOM 769 N N . MET A 1 101 ? -6.329 -5.800 -10.364 1.00 91.00 101 MET A N 1
ATOM 770 C CA . MET A 1 101 ? -5.553 -6.690 -9.492 1.00 91.00 101 MET A CA 1
ATOM 771 C C . MET A 1 101 ? -5.034 -5.929 -8.268 1.00 91.00 101 MET A C 1
ATOM 773 O O . MET A 1 101 ? -5.058 -6.450 -7.155 1.00 91.00 101 MET A O 1
ATOM 777 N N . ALA A 1 102 ? -4.628 -4.670 -8.455 1.00 92.69 102 ALA A N 1
ATOM 778 C CA . ALA A 1 102 ? -4.220 -3.806 -7.354 1.00 92.69 102 ALA A CA 1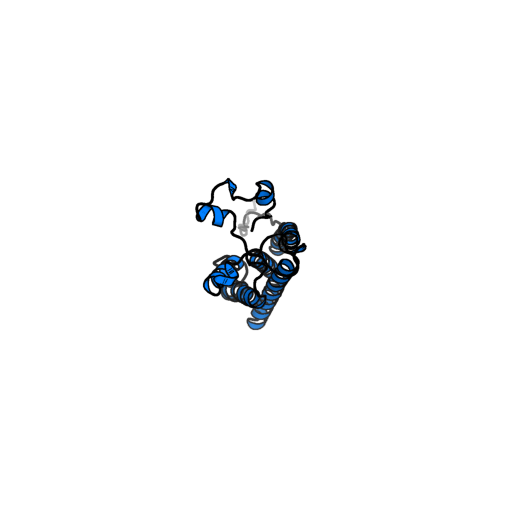
ATOM 779 C C . ALA A 1 102 ? -5.377 -3.548 -6.376 1.00 92.69 102 ALA A C 1
ATOM 781 O O . ALA A 1 102 ? -5.181 -3.634 -5.166 1.00 92.69 102 ALA A O 1
ATOM 782 N N . VAL A 1 103 ? -6.598 -3.337 -6.887 1.00 95.00 103 VAL A N 1
ATOM 783 C CA . VAL A 1 103 ? -7.815 -3.195 -6.065 1.00 95.00 103 VAL A CA 1
ATOM 784 C C . VAL A 1 103 ? -8.054 -4.441 -5.203 1.00 95.00 103 VAL A C 1
ATOM 786 O O . VAL A 1 103 ? -8.358 -4.316 -4.018 1.00 95.00 103 VAL A O 1
ATOM 789 N N . ILE A 1 104 ? -7.870 -5.647 -5.755 1.00 94.56 104 ILE A N 1
ATOM 790 C CA . ILE A 1 104 ? -7.988 -6.899 -4.986 1.00 94.56 104 ILE A CA 1
ATOM 791 C C . ILE A 1 104 ? -6.943 -6.947 -3.862 1.00 94.56 104 ILE A C 1
ATOM 793 O O . ILE A 1 104 ? -7.271 -7.294 -2.728 1.00 94.56 104 ILE A O 1
ATOM 797 N N . GLY A 1 105 ? -5.700 -6.546 -4.141 1.00 93.56 105 GLY A N 1
ATOM 798 C CA . GLY A 1 105 ? -4.656 -6.440 -3.118 1.00 93.56 105 GLY A CA 1
ATOM 799 C C . GLY A 1 105 ? -5.018 -5.457 -2.006 1.00 93.56 105 GLY A C 1
ATOM 800 O O . GLY A 1 105 ? -4.899 -5.790 -0.828 1.00 93.56 105 GLY A O 1
ATOM 801 N N . SER A 1 106 ? -5.524 -4.274 -2.366 1.00 95.00 106 SER A N 1
ATOM 802 C CA . SER A 1 106 ? -6.001 -3.267 -1.411 1.00 95.00 106 SER A CA 1
ATOM 803 C C . SER A 1 106 ? -7.129 -3.798 -0.523 1.00 95.00 106 SER A C 1
ATOM 805 O O . SER A 1 106 ? -7.133 -3.533 0.680 1.00 95.00 106 SER A O 1
ATOM 807 N N . PHE A 1 107 ? -8.056 -4.585 -1.080 1.00 95.81 107 PHE A N 1
ATOM 808 C CA . PHE A 1 107 ? -9.116 -5.231 -0.305 1.00 95.81 107 PHE A CA 1
ATOM 809 C C . PHE A 1 107 ? -8.538 -6.193 0.737 1.00 95.81 107 PHE A C 1
ATOM 811 O O . PHE A 1 107 ? -8.903 -6.124 1.909 1.00 95.81 107 PHE A O 1
ATOM 818 N N . VAL A 1 108 ? -7.596 -7.052 0.340 1.00 94.44 108 VAL A N 1
ATOM 819 C CA . VAL A 1 108 ? -6.941 -7.990 1.264 1.00 94.44 108 VAL A CA 1
ATOM 820 C C . VAL A 1 108 ? -6.168 -7.241 2.353 1.00 94.44 108 VAL A C 1
ATOM 822 O O . VAL A 1 108 ? -6.310 -7.569 3.530 1.00 94.44 108 VAL A O 1
ATOM 825 N N . ALA A 1 109 ? -5.400 -6.208 1.994 1.00 94.12 109 ALA A N 1
ATOM 826 C CA . ALA A 1 109 ? -4.641 -5.412 2.960 1.00 94.12 109 ALA A CA 1
ATOM 827 C C . ALA A 1 109 ? -5.559 -4.808 4.034 1.00 94.12 109 ALA A C 1
ATOM 829 O O . ALA A 1 109 ? -5.338 -4.986 5.231 1.00 94.12 109 ALA A O 1
ATOM 830 N N . ILE A 1 110 ? -6.602 -4.094 3.608 1.00 93.69 110 ILE A N 1
ATOM 831 C CA . ILE A 1 110 ? -7.438 -3.327 4.527 1.00 93.69 110 ILE A CA 1
ATOM 832 C C . ILE A 1 110 ? -8.456 -4.215 5.223 1.00 93.69 110 ILE A C 1
ATOM 834 O O . ILE A 1 110 ? -8.498 -4.243 6.449 1.00 93.69 110 ILE A O 1
ATOM 838 N N . VAL A 1 111 ? -9.266 -4.956 4.473 1.00 92.62 111 VAL A N 1
ATOM 839 C CA . VAL A 1 111 ? -10.372 -5.713 5.059 1.00 92.62 111 VAL A CA 1
ATOM 840 C C . VAL A 1 111 ? -9.832 -6.904 5.832 1.00 92.62 111 VAL A C 1
ATOM 842 O O . VAL A 1 111 ? -10.096 -7.023 7.025 1.00 92.62 111 VAL A O 1
ATOM 845 N N . VAL A 1 112 ? -9.033 -7.755 5.184 1.00 92.00 112 VAL A N 1
ATOM 846 C CA . VAL A 1 112 ? -8.626 -9.040 5.768 1.00 92.00 112 VAL A CA 1
ATOM 847 C C . VAL A 1 112 ? -7.553 -8.866 6.837 1.00 92.00 112 VAL A C 1
ATOM 849 O O . VAL A 1 112 ? -7.671 -9.452 7.906 1.00 92.00 112 VAL A O 1
ATOM 852 N N . VAL A 1 113 ? -6.510 -8.076 6.573 1.00 91.62 113 VAL A N 1
ATOM 853 C CA . VAL A 1 113 ? -5.338 -8.012 7.467 1.00 91.62 113 VAL A CA 1
ATOM 854 C C . VAL A 1 113 ? -5.477 -6.935 8.535 1.00 91.62 113 VAL A C 1
ATOM 856 O O . VAL A 1 113 ? -5.097 -7.171 9.679 1.00 91.62 113 VAL A O 1
ATOM 859 N N . LYS A 1 114 ? -6.015 -5.760 8.188 1.00 90.50 114 LYS A N 1
ATOM 860 C CA . LYS A 1 114 ? -6.154 -4.655 9.144 1.00 90.50 114 LYS A CA 1
ATOM 861 C C . LYS A 1 114 ? -7.470 -4.720 9.925 1.00 90.50 114 LYS A C 1
ATOM 863 O O . LYS A 1 114 ? -7.484 -4.736 11.154 1.00 90.50 114 LYS A O 1
ATOM 868 N N . GLN A 1 115 ? -8.596 -4.732 9.224 1.00 89.38 115 GLN A N 1
ATOM 869 C CA . GLN A 1 115 ? -9.886 -4.424 9.836 1.00 89.38 115 GLN A CA 1
ATOM 870 C C . GLN A 1 115 ? -10.541 -5.611 10.559 1.00 89.38 115 GLN A C 1
ATOM 872 O O . GLN A 1 115 ? -11.139 -5.415 11.623 1.00 89.38 115 GLN A O 1
ATOM 877 N N . LEU A 1 116 ? -10.376 -6.846 10.065 1.00 88.00 116 LEU A N 1
ATOM 878 C CA . LEU A 1 116 ? -10.853 -8.049 10.771 1.00 88.00 116 LEU A CA 1
ATOM 879 C C . LEU A 1 116 ? -10.201 -8.239 12.149 1.00 88.00 116 LEU A C 1
ATOM 881 O O . LEU A 1 116 ? -10.822 -8.813 13.040 1.00 88.00 116 LEU A O 1
ATOM 885 N N . PHE A 1 117 ? -8.987 -7.722 12.341 1.00 85.62 117 PHE A N 1
ATOM 886 C CA . PHE A 1 117 ? -8.245 -7.830 13.599 1.00 85.62 117 PHE A CA 1
ATOM 887 C C . PHE A 1 117 ? -8.482 -6.654 14.552 1.00 85.62 117 PHE A C 1
ATOM 889 O O . PHE A 1 117 ? -7.956 -6.647 15.657 1.00 85.62 117 PHE A O 1
ATOM 896 N N . GLY A 1 118 ? -9.316 -5.683 14.169 1.00 80.88 118 GLY A N 1
ATOM 897 C CA . GLY A 1 118 ? -9.700 -4.575 15.044 1.00 80.88 118 GLY A CA 1
ATOM 898 C C . GLY A 1 118 ? -9.080 -3.223 14.701 1.00 80.88 118 GLY A C 1
ATOM 899 O O . GLY A 1 118 ? -9.386 -2.261 15.398 1.00 80.88 118 GLY A O 1
ATOM 900 N N . GLY A 1 119 ? -8.298 -3.113 13.623 1.00 82.81 119 GLY A N 1
ATOM 901 C CA . GLY A 1 119 ? -7.749 -1.842 13.147 1.00 82.81 119 GLY A CA 1
ATOM 902 C C . GLY A 1 119 ? -6.308 -1.583 13.599 1.00 82.81 119 GLY A C 1
AT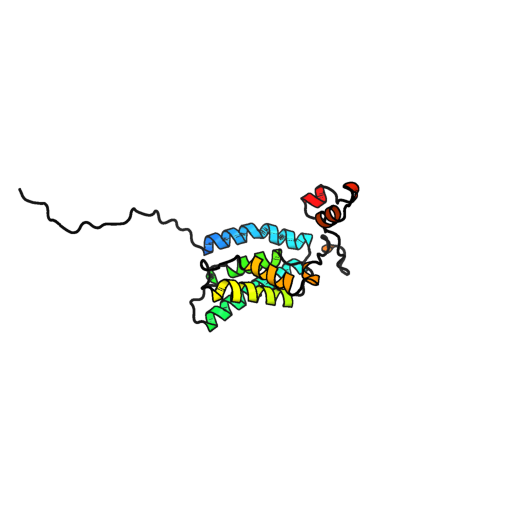OM 903 O O . GLY A 1 119 ? -5.545 -2.507 13.880 1.00 82.81 119 GLY A O 1
ATOM 904 N N . ILE A 1 120 ? -5.900 -0.308 13.633 1.00 80.75 120 ILE A N 1
ATOM 905 C CA . ILE A 1 120 ? -4.511 0.074 13.944 1.00 80.75 120 ILE A CA 1
ATOM 906 C C . ILE A 1 120 ? -4.072 -0.482 15.304 1.00 80.75 120 ILE A C 1
ATOM 908 O O . ILE A 1 120 ? -4.752 -0.316 16.310 1.00 80.75 120 ILE A O 1
ATOM 912 N N . GLY A 1 121 ? -2.883 -1.092 15.332 1.00 78.19 121 GLY A N 1
ATOM 913 C CA . GLY A 1 121 ? -2.254 -1.591 16.557 1.00 78.19 121 GLY A CA 1
ATOM 914 C C . GLY A 1 121 ? -2.678 -3.005 16.957 1.00 78.19 121 GLY A C 1
ATOM 915 O O . GLY A 1 121 ? -2.111 -3.547 17.900 1.00 78.19 121 GLY A O 1
ATOM 916 N N . GLN A 1 122 ? -3.629 -3.617 16.244 1.00 81.81 122 GLN A N 1
ATOM 917 C CA . GLN A 1 122 ? -4.022 -5.023 16.420 1.00 81.81 122 GLN A CA 1
ATOM 918 C C . GLN A 1 122 ? -3.681 -5.897 15.199 1.00 81.81 122 GLN A C 1
ATOM 920 O O . GLN A 1 122 ? -3.953 -7.096 15.185 1.00 81.81 122 GLN A O 1
ATOM 925 N N . ASN A 1 123 ? -3.057 -5.317 14.171 1.00 83.25 123 ASN A N 1
ATOM 926 C CA . ASN A 1 123 ? -2.637 -6.043 12.976 1.00 83.25 123 ASN A CA 1
ATOM 927 C C . ASN A 1 123 ? -1.539 -7.055 13.337 1.00 83.25 123 ASN A C 1
ATOM 929 O O . ASN A 1 123 ? -0.445 -6.661 13.741 1.00 83.25 123 ASN A O 1
ATOM 933 N N . PHE A 1 124 ? -1.800 -8.348 13.141 1.00 84.19 124 PHE A N 1
ATOM 934 C CA . PHE A 1 124 ? -0.812 -9.406 13.399 1.00 84.19 124 PHE A CA 1
ATOM 935 C C . PHE A 1 124 ? 0.383 -9.369 12.423 1.00 84.19 124 PHE A C 1
ATOM 937 O O . PHE A 1 124 ? 1.457 -9.875 12.738 1.00 84.19 124 PHE A O 1
ATOM 944 N N . ALA A 1 125 ? 0.198 -8.782 11.235 1.00 87.94 125 ALA A N 1
ATOM 945 C CA . ALA A 1 125 ? 1.207 -8.647 10.188 1.00 87.94 125 ALA A CA 1
ATOM 946 C C . ALA A 1 125 ? 1.079 -7.299 9.461 1.00 87.94 125 ALA A C 1
ATOM 948 O O . ALA A 1 125 ? 0.042 -6.638 9.528 1.00 87.94 125 ALA A O 1
ATOM 949 N N . ASN A 1 126 ? 2.127 -6.895 8.730 1.00 90.69 126 ASN A N 1
ATOM 950 C CA . ASN A 1 126 ? 2.092 -5.688 7.900 1.00 90.69 126 ASN A CA 1
ATOM 951 C C . ASN A 1 126 ? 1.050 -5.857 6.769 1.00 90.69 126 ASN A C 1
ATOM 953 O O . ASN A 1 126 ? 1.246 -6.723 5.904 1.00 90.69 126 ASN A O 1
ATOM 957 N N . PRO A 1 127 ? -0.015 -5.03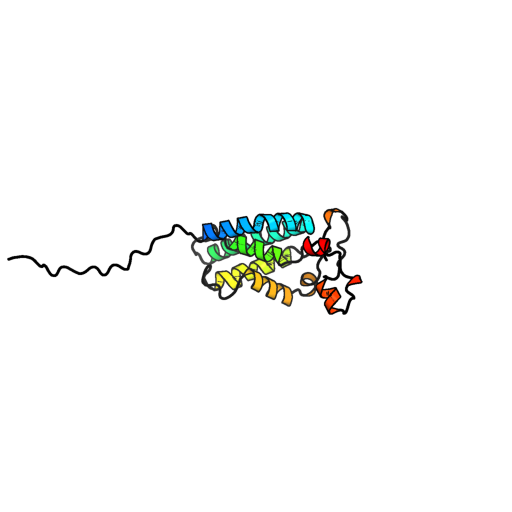1 6.724 1.00 90.69 127 PRO A N 1
ATOM 958 C CA . PRO A 1 127 ? -1.076 -5.153 5.726 1.00 90.69 127 PRO A CA 1
ATOM 959 C C . PRO A 1 127 ? -0.586 -5.074 4.275 1.00 90.69 127 PRO A C 1
ATOM 961 O O . PRO A 1 127 ? -1.012 -5.874 3.443 1.00 90.69 127 PRO A O 1
ATOM 964 N N . ALA A 1 128 ? 0.347 -4.163 3.974 1.00 92.62 128 ALA A N 1
ATOM 965 C CA . ALA A 1 128 ? 0.838 -3.943 2.612 1.00 92.62 128 ALA A CA 1
ATOM 966 C C . ALA A 1 128 ? 1.634 -5.149 2.089 1.00 92.62 128 ALA A C 1
ATOM 968 O O . ALA A 1 128 ? 1.399 -5.633 0.982 1.00 92.62 128 ALA A O 1
ATOM 969 N N . ILE A 1 129 ? 2.543 -5.685 2.906 1.00 92.31 129 ILE A N 1
ATOM 970 C CA . ILE A 1 129 ? 3.370 -6.836 2.516 1.00 92.31 129 ILE A CA 1
ATOM 971 C C . ILE A 1 129 ? 2.529 -8.110 2.441 1.00 92.31 129 ILE A C 1
ATOM 973 O O . ILE A 1 129 ? 2.703 -8.905 1.521 1.00 92.31 129 ILE A O 1
ATOM 977 N N . THR A 1 130 ? 1.574 -8.284 3.354 1.00 93.62 130 THR A N 1
ATOM 978 C CA . THR A 1 130 ? 0.666 -9.437 3.324 1.00 93.62 130 THR A CA 1
ATOM 979 C C . THR A 1 130 ? -0.166 -9.445 2.042 1.00 93.62 130 THR A C 1
ATOM 981 O O . THR A 1 130 ? -0.261 -10.475 1.377 1.00 93.62 130 THR A O 1
ATOM 984 N N . ALA A 1 131 ? -0.696 -8.291 1.626 1.00 93.88 131 ALA A N 1
ATOM 985 C CA . ALA A 1 131 ? -1.387 -8.175 0.346 1.00 93.88 131 ALA A CA 1
ATOM 986 C C . ALA A 1 131 ? -0.479 -8.488 -0.849 1.00 93.88 131 ALA A C 1
ATOM 988 O O . ALA A 1 131 ? -0.900 -9.204 -1.756 1.00 93.88 131 ALA A O 1
ATOM 989 N N . ARG A 1 132 ? 0.781 -8.033 -0.836 1.00 93.44 132 ARG A N 1
ATOM 990 C CA . ARG A 1 132 ? 1.757 -8.374 -1.882 1.00 93.44 132 ARG A CA 1
ATOM 991 C C . ARG A 1 132 ? 2.013 -9.880 -1.965 1.00 93.44 132 ARG A C 1
ATOM 993 O O . ARG A 1 132 ? 2.061 -10.415 -3.066 1.00 93.44 132 ARG A O 1
ATOM 1000 N N . ILE A 1 133 ? 2.126 -10.575 -0.832 1.00 92.69 133 ILE A N 1
ATOM 1001 C CA . ILE A 1 133 ? 2.280 -12.040 -0.802 1.00 92.69 133 ILE A CA 1
ATOM 1002 C C . ILE A 1 133 ? 1.054 -12.718 -1.423 1.00 92.69 133 ILE A C 1
ATOM 1004 O O . ILE A 1 133 ? 1.201 -13.592 -2.274 1.00 92.69 133 ILE A O 1
ATOM 1008 N N . VAL A 1 134 ? -0.157 -12.291 -1.056 1.00 93.56 134 VAL A N 1
ATOM 1009 C CA . VAL A 1 134 ? -1.397 -12.860 -1.609 1.00 93.56 134 VAL A CA 1
ATOM 1010 C C . VAL A 1 134 ? -1.501 -12.626 -3.118 1.00 93.56 134 VAL A C 1
ATOM 1012 O O . VAL A 1 134 ? -1.850 -13.549 -3.857 1.00 93.56 134 VAL A O 1
ATOM 1015 N N . LEU A 1 135 ? -1.148 -11.430 -3.595 1.00 91.81 135 LEU A N 1
ATOM 1016 C CA . LEU A 1 135 ? -1.099 -11.135 -5.026 1.00 91.81 135 LEU A CA 1
ATOM 1017 C C . LEU A 1 135 ? -0.029 -11.959 -5.745 1.00 91.81 135 LEU A C 1
ATOM 1019 O O . LEU A 1 135 ? -0.300 -12.470 -6.825 1.00 91.81 135 LEU A O 1
ATOM 1023 N N . MET A 1 136 ? 1.146 -12.148 -5.146 1.00 89.44 136 MET A N 1
ATOM 1024 C CA . MET A 1 136 ? 2.221 -12.965 -5.713 1.00 89.44 136 MET A CA 1
ATOM 1025 C C . MET A 1 136 ? 1.827 -14.441 -5.836 1.00 89.44 136 MET A C 1
ATOM 1027 O O . MET A 1 136 ? 2.160 -15.077 -6.831 1.00 89.44 136 MET A O 1
ATOM 1031 N N . LEU A 1 137 ? 1.083 -14.975 -4.864 1.00 90.94 137 LEU A N 1
ATOM 1032 C CA . LEU A 1 137 ? 0.572 -16.347 -4.909 1.00 90.94 137 LEU A CA 1
ATOM 1033 C C . LEU A 1 137 ? -0.576 -16.513 -5.914 1.00 90.94 137 LEU A C 1
ATOM 1035 O O . LEU A 1 137 ? -0.657 -17.536 -6.586 1.00 90.94 137 LEU A O 1
ATOM 1039 N N . SER A 1 138 ? -1.453 -15.513 -6.029 1.00 90.44 138 SER A N 1
ATOM 1040 C CA . SER A 1 138 ? -2.641 -15.587 -6.896 1.00 90.44 138 SER A CA 1
ATOM 1041 C C . SER A 1 138 ? -2.335 -15.239 -8.357 1.00 90.44 138 SER A C 1
ATOM 1043 O O . SER A 1 138 ? -2.940 -15.790 -9.272 1.00 90.44 138 SER A O 1
ATOM 1045 N N . PHE A 1 139 ? -1.393 -14.321 -8.582 1.00 87.62 139 PHE A N 1
ATOM 1046 C CA . PHE A 1 139 ? -1.082 -13.717 -9.878 1.00 87.62 139 PHE A CA 1
ATOM 1047 C C . PHE A 1 139 ? 0.437 -13.635 -10.095 1.00 87.62 139 PHE A C 1
ATOM 1049 O O . PHE A 1 139 ? 0.993 -12.565 -10.345 1.00 87.62 139 PHE A O 1
ATOM 1056 N N . ALA A 1 140 ? 1.121 -14.779 -10.006 1.00 85.12 140 ALA A N 1
ATOM 1057 C CA . ALA A 1 140 ? 2.582 -14.858 -10.073 1.00 85.12 140 ALA A CA 1
ATOM 1058 C C . ALA A 1 140 ? 3.180 -14.223 -11.343 1.00 85.12 140 ALA A C 1
ATOM 1060 O O . ALA A 1 140 ? 4.133 -13.452 -11.255 1.00 85.12 140 ALA A O 1
ATOM 1061 N N . THR A 1 141 ? 2.609 -14.485 -12.524 1.00 82.25 141 THR A N 1
ATOM 1062 C CA . THR A 1 141 ? 3.120 -13.948 -13.799 1.00 82.25 141 THR A CA 1
ATOM 1063 C C . THR A 1 141 ? 3.175 -12.412 -13.810 1.00 82.25 141 THR A C 1
ATOM 1065 O O . THR A 1 141 ? 4.281 -11.878 -13.844 1.00 82.25 141 THR A O 1
ATOM 1068 N N . PRO A 1 142 ? 2.058 -11.666 -13.679 1.00 81.69 142 PRO A N 1
ATOM 1069 C CA . PRO A 1 142 ? 2.106 -10.200 -13.686 1.00 81.69 142 PRO A CA 1
ATOM 1070 C C . PRO A 1 142 ? 2.850 -9.598 -12.483 1.00 81.69 142 PRO A C 1
ATOM 1072 O O . PRO A 1 142 ? 3.285 -8.458 -12.561 1.00 81.69 142 PRO A O 1
ATOM 1075 N N . MET A 1 143 ? 3.020 -10.341 -11.382 1.00 82.94 143 MET A N 1
ATOM 1076 C CA . MET A 1 143 ? 3.817 -9.929 -10.215 1.00 82.94 143 MET A CA 1
ATOM 1077 C C . MET A 1 143 ? 5.332 -10.073 -10.404 1.00 82.94 143 MET A C 1
ATOM 1079 O O . MET A 1 143 ? 6.102 -9.480 -9.649 1.00 82.94 143 MET A O 1
ATOM 1083 N N . THR A 1 144 ? 5.765 -10.866 -11.383 1.00 79.94 144 THR A N 1
ATOM 1084 C CA . THR A 1 144 ? 7.187 -11.123 -11.671 1.00 79.94 144 THR A CA 1
ATOM 1085 C C . THR A 1 144 ? 7.676 -10.420 -12.935 1.00 79.94 144 THR A C 1
ATOM 1087 O O . THR A 1 144 ? 8.880 -10.362 -13.169 1.00 79.94 144 THR A O 1
ATOM 1090 N N . THR A 1 145 ? 6.770 -9.840 -13.723 1.00 77.12 145 THR A N 1
ATOM 1091 C CA . THR A 1 145 ? 7.097 -9.057 -14.917 1.00 77.12 145 THR A CA 1
ATOM 1092 C C . THR A 1 145 ? 7.340 -7.594 -14.547 1.00 77.12 145 THR A C 1
ATOM 1094 O O . THR A 1 145 ? 6.398 -6.855 -14.260 1.00 77.12 145 THR A O 1
ATOM 1097 N N . TRP A 1 146 ? 8.605 -7.168 -14.579 1.00 72.62 146 TRP A N 1
ATOM 1098 C CA . TRP A 1 146 ? 9.006 -5.790 -14.289 1.00 72.62 146 TRP A CA 1
ATOM 1099 C C . TRP A 1 146 ? 9.321 -5.042 -15.587 1.00 72.62 146 TRP A C 1
ATOM 1101 O O . TRP A 1 146 ? 10.206 -5.468 -16.327 1.00 72.62 146 TRP A O 1
ATOM 1111 N N . PRO A 1 147 ? 8.611 -3.948 -15.896 1.00 68.56 147 PRO A N 1
ATOM 1112 C CA . PRO A 1 147 ? 8.932 -3.150 -17.070 1.00 68.56 147 PRO A CA 1
ATOM 1113 C C . PRO A 1 147 ? 10.269 -2.417 -16.904 1.00 68.56 147 PRO A C 1
ATOM 1115 O O . PRO A 1 147 ? 10.602 -1.991 -15.793 1.00 68.56 147 PRO A O 1
ATOM 1118 N N . LEU A 1 148 ? 10.982 -2.203 -18.016 1.00 64.69 148 LEU A N 1
ATOM 1119 C CA . LEU A 1 148 ? 12.230 -1.445 -18.020 1.00 64.69 148 LEU A CA 1
ATOM 1120 C C . LEU A 1 148 ? 12.028 -0.020 -17.468 1.00 64.69 148 LEU A C 1
ATOM 1122 O O . LEU A 1 148 ? 11.053 0.657 -17.823 1.00 64.69 148 LEU A O 1
ATOM 1126 N N . PRO A 1 149 ? 12.968 0.483 -16.650 1.00 58.59 149 PRO A N 1
ATOM 1127 C CA . PRO A 1 149 ? 13.027 1.894 -16.292 1.00 58.59 149 PRO A CA 1
ATOM 1128 C C . PRO A 1 149 ? 13.337 2.744 -17.539 1.00 58.59 149 PRO A C 1
ATOM 1130 O O . PRO A 1 149 ? 14.114 2.322 -18.390 1.00 58.59 149 PRO A O 1
ATOM 1133 N N . LYS A 1 150 ? 12.780 3.967 -17.615 1.00 61.91 150 LYS A N 1
ATOM 1134 C CA . LYS A 1 150 ? 12.816 4.921 -18.763 1.00 61.91 150 LYS A CA 1
ATOM 1135 C C . LYS A 1 150 ? 11.694 4.784 -19.810 1.00 61.91 150 LYS A C 1
ATOM 1137 O O . LYS A 1 150 ? 11.869 5.164 -20.965 1.00 61.91 150 LYS A O 1
ATOM 1142 N N . GLN A 1 151 ? 10.486 4.400 -19.398 1.00 57.91 151 GLN A N 1
ATOM 1143 C CA . GLN A 1 151 ? 9.304 4.376 -20.283 1.00 57.91 151 GLN A CA 1
ATOM 1144 C C . GLN A 1 151 ? 8.870 5.746 -20.851 1.00 57.91 151 GLN A C 1
ATOM 1146 O O . GLN A 1 151 ? 7.997 5.802 -21.711 1.00 57.91 151 GLN A O 1
ATOM 1151 N N . ILE A 1 152 ? 9.442 6.864 -20.385 1.00 52.81 152 ILE A N 1
ATOM 1152 C CA . ILE A 1 152 ? 9.085 8.214 -20.861 1.00 52.81 152 ILE A CA 1
ATOM 1153 C C . ILE A 1 152 ? 9.501 8.440 -22.330 1.00 52.81 152 ILE A C 1
ATOM 1155 O O . ILE A 1 152 ? 8.884 9.267 -22.998 1.00 52.81 152 ILE A O 1
ATOM 1159 N N . LEU A 1 153 ? 10.496 7.709 -22.855 1.00 51.72 153 LEU A N 1
ATOM 1160 C CA . LEU A 1 153 ? 10.959 7.874 -24.243 1.00 51.72 153 LEU A CA 1
ATOM 1161 C C . LEU A 1 153 ? 10.329 6.905 -25.260 1.00 51.72 153 LEU A C 1
ATOM 1163 O O . LEU A 1 153 ? 10.289 7.242 -26.440 1.00 51.72 153 LEU A O 1
ATOM 1167 N N . GLU A 1 154 ? 9.813 5.744 -24.848 1.00 48.69 154 GLU A N 1
ATOM 1168 C CA . GLU A 1 154 ? 9.322 4.711 -25.776 1.00 48.69 154 GLU A CA 1
ATOM 1169 C C . GLU A 1 154 ? 7.851 4.384 -25.500 1.00 48.69 154 GLU A C 1
ATOM 1171 O O . GLU A 1 154 ? 7.494 3.522 -24.703 1.00 48.69 154 GLU A O 1
ATOM 1176 N N . ALA A 1 155 ? 6.967 5.134 -26.158 1.00 48.94 155 ALA A N 1
ATOM 1177 C CA . ALA A 1 155 ? 5.542 5.201 -25.846 1.00 48.94 155 ALA A CA 1
ATOM 1178 C C . ALA A 1 155 ? 4.688 3.991 -26.287 1.00 48.94 155 ALA A C 1
ATOM 1180 O O . ALA A 1 155 ? 3.463 4.097 -26.235 1.00 48.94 155 ALA A O 1
ATOM 1181 N N . SER A 1 156 ? 5.260 2.865 -26.740 1.00 46.72 156 SER A N 1
ATOM 1182 C CA . SER A 1 156 ? 4.437 1.814 -27.367 1.00 46.72 156 SER A CA 1
ATOM 1183 C C . SER A 1 156 ? 4.769 0.356 -27.049 1.00 46.72 156 SER A C 1
ATOM 1185 O O . SER A 1 156 ? 3.929 -0.485 -27.367 1.00 46.72 156 SER A O 1
ATOM 1187 N N . ASP A 1 157 ? 5.890 0.029 -26.401 1.00 45.28 157 ASP A N 1
ATOM 1188 C CA . ASP A 1 157 ? 6.131 -1.347 -25.951 1.00 45.28 157 ASP A CA 1
ATOM 1189 C C . ASP A 1 157 ? 6.912 -1.367 -24.634 1.00 45.28 157 ASP A C 1
ATOM 1191 O O . ASP A 1 157 ? 8.009 -0.820 -24.526 1.00 45.28 157 ASP A O 1
ATOM 1195 N N . ALA A 1 158 ? 6.317 -1.952 -23.595 1.00 53.75 158 ALA A N 1
ATOM 1196 C CA . ALA A 1 158 ? 6.975 -2.089 -22.305 1.00 53.75 158 ALA A CA 1
ATOM 1197 C C . ALA A 1 158 ? 7.952 -3.263 -22.394 1.00 53.75 158 ALA A C 1
ATOM 1199 O O . ALA A 1 158 ? 7.613 -4.397 -22.054 1.00 53.75 158 ALA A O 1
ATOM 1200 N N . VAL A 1 159 ? 9.171 -2.984 -22.853 1.00 57.00 159 VAL A N 1
ATOM 1201 C CA . VAL A 1 159 ? 10.248 -3.973 -22.840 1.00 57.00 159 VAL A CA 1
ATOM 1202 C C . VAL A 1 159 ? 10.458 -4.419 -21.386 1.00 57.00 159 VAL A C 1
ATOM 1204 O O . VAL A 1 159 ? 10.417 -3.607 -20.459 1.00 57.00 159 VAL A O 1
ATOM 1207 N N . THR A 1 160 ? 10.606 -5.725 -21.179 1.00 58.62 160 THR A N 1
ATOM 1208 C CA . THR A 1 160 ? 10.901 -6.349 -19.880 1.00 58.62 160 THR A CA 1
ATOM 1209 C C . THR A 1 160 ? 12.342 -6.837 -19.919 1.00 58.62 160 THR A C 1
ATOM 1211 O O . THR A 1 160 ? 12.738 -7.472 -20.897 1.00 58.62 160 THR A O 1
ATOM 1214 N N . GLY A 1 161 ? 13.120 -6.558 -18.877 1.00 62.66 161 GLY A N 1
ATOM 1215 C CA . GLY A 1 161 ? 14.528 -6.908 -18.803 1.00 62.66 161 GLY A CA 1
ATOM 1216 C C . GLY A 1 161 ? 14.838 -7.699 -17.537 1.00 62.66 161 GLY A C 1
ATOM 1217 O O . GLY A 1 161 ? 14.069 -7.720 -16.568 1.00 62.66 161 GLY A O 1
ATOM 1218 N N . PRO A 1 162 ? 15.948 -8.450 -17.546 1.00 62.28 162 PRO A N 1
ATOM 1219 C CA . PRO A 1 162 ? 16.396 -9.150 -16.363 1.00 62.28 162 PRO A CA 1
ATOM 1220 C C . PRO A 1 162 ? 16.941 -8.137 -15.354 1.00 62.28 162 PRO A C 1
ATOM 1222 O O . PRO A 1 162 ? 17.840 -7.349 -15.645 1.00 62.28 162 PRO A O 1
ATOM 1225 N N . THR A 1 163 ? 16.436 -8.197 -14.122 1.00 72.06 163 THR A N 1
ATOM 1226 C CA . THR A 1 163 ? 17.021 -7.417 -13.024 1.00 72.06 163 THR A CA 1
ATOM 1227 C C . THR A 1 163 ? 18.502 -7.792 -12.841 1.00 72.06 163 THR A C 1
ATOM 1229 O O . THR A 1 163 ? 18.862 -8.950 -13.073 1.00 72.06 163 THR A O 1
ATOM 1232 N N . PRO A 1 164 ? 19.375 -6.882 -12.367 1.00 71.69 164 PRO A N 1
ATOM 1233 C CA . PRO A 1 164 ? 20.793 -7.190 -12.148 1.00 71.69 164 PRO A CA 1
ATOM 1234 C C . PRO A 1 164 ? 21.019 -8.428 -11.271 1.00 71.69 164 PRO A C 1
ATOM 1236 O O . PRO A 1 164 ? 21.916 -9.226 -11.528 1.00 71.69 164 PRO A O 1
ATOM 1239 N N . LEU A 1 165 ? 20.156 -8.637 -10.272 1.00 74.94 165 LEU A N 1
ATOM 1240 C CA . LEU A 1 165 ? 20.185 -9.840 -9.443 1.00 74.94 165 LEU A CA 1
ATOM 1241 C C . LEU A 1 165 ? 19.789 -11.097 -10.231 1.00 74.94 165 LEU A C 1
ATOM 1243 O O . LEU A 1 165 ? 20.389 -12.151 -10.043 1.00 74.94 165 LEU A O 1
ATOM 1247 N N . GLY A 1 166 ? 18.809 -10.986 -11.130 1.00 74.94 166 GLY A N 1
ATOM 1248 C CA . GLY A 1 166 ? 18.453 -12.050 -12.065 1.00 74.94 166 GLY A CA 1
ATOM 1249 C C . GLY A 1 166 ? 19.624 -12.447 -12.967 1.00 74.94 166 GLY A C 1
ATOM 1250 O O . GLY A 1 166 ? 19.894 -13.636 -13.103 1.00 74.94 166 GLY A O 1
ATOM 1251 N N . ILE A 1 167 ? 20.366 -11.474 -13.509 1.00 75.56 167 ILE A N 1
ATOM 1252 C CA . ILE A 1 167 ? 21.561 -11.716 -14.340 1.00 75.56 167 ILE A CA 1
ATOM 1253 C C . ILE A 1 167 ? 22.632 -12.474 -13.541 1.00 75.56 167 ILE A C 1
ATOM 1255 O O . ILE A 1 167 ? 23.149 -13.488 -14.009 1.00 75.56 167 ILE A O 1
ATOM 1259 N N . MET A 1 168 ? 22.915 -12.045 -12.306 1.00 78.81 168 MET A N 1
ATOM 1260 C CA . MET A 1 168 ? 23.888 -12.727 -11.440 1.00 78.81 168 MET A CA 1
ATOM 1261 C C . MET A 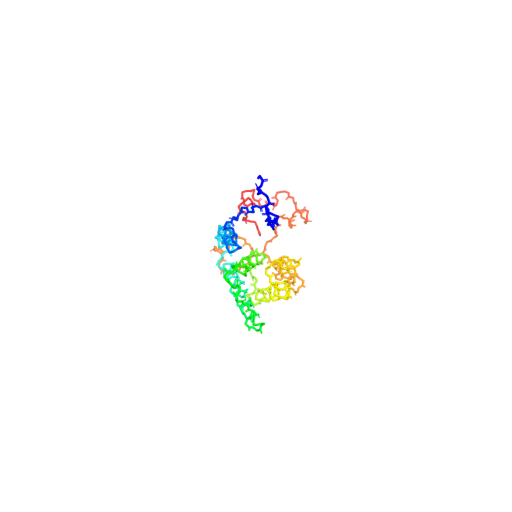1 168 ? 23.444 -14.147 -11.063 1.00 78.81 168 MET A C 1
ATOM 1263 O O . MET A 1 168 ? 24.266 -15.059 -11.043 1.00 78.81 168 MET A O 1
ATOM 1267 N N . ASN A 1 169 ? 22.151 -14.357 -10.798 1.00 79.88 169 ASN A N 1
ATOM 1268 C CA . ASN A 1 169 ? 21.615 -15.682 -10.479 1.00 79.88 169 ASN A CA 1
ATOM 1269 C C . ASN A 1 169 ? 21.671 -16.648 -11.678 1.00 79.88 169 ASN A C 1
ATOM 1271 O O . ASN A 1 169 ? 21.825 -17.850 -11.493 1.00 79.88 169 ASN A O 1
ATOM 1275 N N . MET A 1 170 ? 21.585 -16.133 -12.908 1.00 77.38 170 MET A N 1
ATOM 1276 C CA . MET A 1 170 ? 21.745 -16.919 -14.139 1.00 77.38 170 MET A CA 1
ATOM 1277 C C . MET A 1 170 ? 23.218 -17.186 -14.508 1.00 77.38 170 MET A C 1
ATOM 1279 O O . MET A 1 170 ? 23.483 -17.784 -15.548 1.00 77.38 170 MET A O 1
ATOM 1283 N N . GLY A 1 171 ? 24.177 -16.776 -13.666 1.00 72.06 171 GLY A N 1
ATOM 1284 C CA . GLY A 1 171 ? 25.610 -16.969 -13.903 1.00 72.06 171 GLY A CA 1
ATOM 1285 C C . GLY A 1 171 ? 26.239 -15.947 -14.855 1.00 72.06 171 GLY A C 1
ATOM 1286 O O . GLY A 1 171 ? 27.311 -16.215 -15.396 1.00 72.06 171 GLY A O 1
ATOM 1287 N N . GLY A 1 172 ? 25.591 -14.796 -15.069 1.00 67.56 172 GLY A N 1
ATOM 1288 C CA . GLY A 1 172 ? 26.098 -13.726 -15.928 1.00 67.56 172 GLY A CA 1
ATOM 1289 C C . GLY A 1 172 ? 27.416 -13.135 -15.423 1.00 67.56 172 GLY A C 1
ATOM 1290 O O . GLY A 1 172 ? 27.641 -12.987 -14.216 1.00 67.56 172 GLY A O 1
ATOM 1291 N N . ASN A 1 173 ? 28.306 -12.790 -16.355 1.00 71.62 173 ASN A N 1
ATOM 1292 C CA . ASN A 1 173 ? 29.585 -12.160 -16.026 1.00 71.62 173 ASN A CA 1
ATOM 1293 C C . ASN A 1 173 ? 29.372 -10.711 -15.562 1.00 71.62 173 ASN A C 1
ATOM 1295 O O . ASN A 1 173 ? 28.446 -10.032 -15.994 1.00 71.62 173 ASN A O 1
ATOM 1299 N N . ILE A 1 174 ? 30.290 -10.185 -14.743 1.00 69.12 174 ILE A N 1
ATOM 1300 C CA . ILE A 1 174 ? 30.256 -8.789 -14.248 1.00 69.12 174 ILE A CA 1
ATOM 1301 C C . ILE A 1 174 ? 30.184 -7.775 -15.412 1.00 69.12 174 ILE A C 1
ATOM 1303 O O . ILE A 1 174 ? 29.678 -6.670 -15.248 1.00 69.12 174 ILE A O 1
ATOM 1307 N N . SER A 1 175 ? 30.663 -8.165 -16.595 1.00 68.69 175 SER A N 1
ATOM 1308 C CA . SER A 1 175 ? 30.633 -7.388 -17.837 1.00 68.69 175 SER A CA 1
ATOM 1309 C C . SER A 1 175 ? 29.236 -7.194 -18.443 1.00 68.69 175 SER A C 1
ATOM 1311 O O . SER A 1 175 ? 29.063 -6.273 -19.233 1.00 68.69 175 SER A O 1
ATOM 1313 N N . GLU A 1 176 ? 28.260 -8.037 -18.096 1.00 71.50 176 GLU A N 1
ATOM 1314 C CA . GLU A 1 176 ? 26.861 -7.944 -18.555 1.00 71.50 176 GLU A CA 1
ATOM 1315 C C . GLU A 1 176 ? 25.991 -7.112 -17.600 1.00 71.50 176 GLU A C 1
ATOM 1317 O O . GLU A 1 176 ? 24.813 -6.874 -17.870 1.00 71.50 176 GLU A O 1
ATOM 1322 N N . LEU A 1 177 ? 26.558 -6.656 -16.476 1.00 71.62 177 LEU A N 1
ATOM 1323 C CA . LEU A 1 177 ? 25.851 -5.794 -15.539 1.00 71.62 177 LEU A CA 1
ATOM 1324 C C . LEU A 1 177 ? 25.727 -4.366 -16.094 1.00 71.62 177 LEU A C 1
ATOM 1326 O O . LEU A 1 177 ? 26.669 -3.852 -16.706 1.00 71.62 177 LEU A O 1
ATOM 1330 N N . PRO A 1 178 ? 24.602 -3.682 -15.823 1.00 73.38 178 PRO A N 1
ATOM 1331 C CA . PRO A 1 178 ? 24.464 -2.259 -16.103 1.00 73.38 178 PRO A CA 1
ATOM 1332 C C . PRO A 1 178 ? 25.567 -1.430 -15.431 1.00 73.38 178 PRO A C 1
ATOM 1334 O O . PRO A 1 178 ? 26.170 -1.841 -14.436 1.00 73.38 178 PRO A O 1
ATOM 1337 N N . SER A 1 179 ? 25.805 -0.219 -15.943 1.00 80.38 179 SER A N 1
ATOM 1338 C CA . SER A 1 179 ? 26.768 0.716 -15.350 1.00 80.38 179 SER A CA 1
ATOM 1339 C C . SER A 1 179 ? 26.501 0.922 -13.855 1.00 80.38 179 SER A C 1
ATOM 1341 O O . SER A 1 179 ? 25.353 1.017 -13.422 1.00 80.38 179 SER A O 1
ATOM 1343 N N . LYS A 1 180 ? 27.560 1.068 -13.046 1.00 78.75 180 LYS A N 1
ATOM 1344 C CA . LYS A 1 180 ? 27.438 1.288 -11.590 1.00 78.75 180 LYS A CA 1
ATOM 1345 C C . LYS A 1 180 ? 26.600 2.520 -11.248 1.00 78.75 180 LYS A C 1
ATOM 1347 O O . LYS A 1 180 ? 25.936 2.536 -10.218 1.00 78.75 180 LYS A O 1
ATOM 1352 N N . ILE A 1 181 ? 26.633 3.537 -12.108 1.00 77.81 181 ILE A N 1
ATOM 1353 C CA . ILE A 1 181 ? 25.834 4.759 -11.955 1.00 77.81 181 ILE A CA 1
ATOM 1354 C C . ILE A 1 181 ? 24.361 4.478 -12.263 1.00 77.81 181 ILE A C 1
ATOM 1356 O O . ILE A 1 181 ? 23.499 4.951 -11.531 1.00 77.81 181 ILE A O 1
ATOM 1360 N N . ASP A 1 182 ? 24.066 3.653 -13.269 1.00 74.25 182 ASP A N 1
ATOM 1361 C CA . ASP A 1 182 ? 22.693 3.234 -13.567 1.00 74.25 182 ASP A CA 1
ATOM 1362 C C . ASP A 1 182 ? 22.133 2.340 -12.452 1.00 74.25 182 ASP A C 1
ATOM 1364 O O . ASP A 1 182 ? 20.990 2.527 -12.043 1.00 74.25 182 ASP A O 1
ATOM 1368 N N 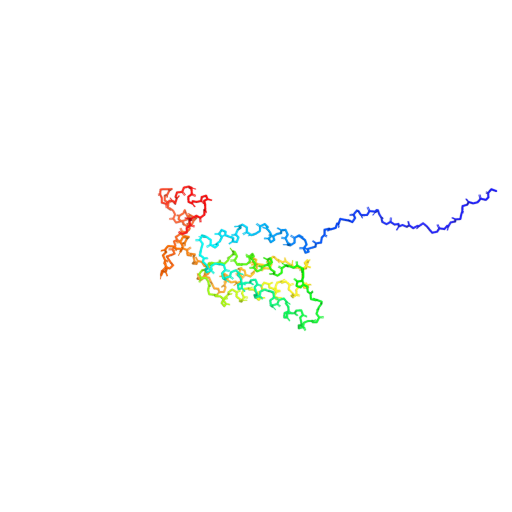. MET A 1 183 ? 22.950 1.446 -11.878 1.00 76.56 183 MET A N 1
ATOM 1369 C CA . MET A 1 183 ? 22.592 0.676 -10.678 1.00 76.56 183 MET A CA 1
ATOM 1370 C C . MET A 1 183 ? 22.347 1.577 -9.464 1.00 76.56 183 MET A C 1
ATOM 1372 O O . MET A 1 183 ? 21.374 1.377 -8.743 1.00 76.56 183 MET A O 1
ATOM 1376 N N . PHE A 1 184 ? 23.206 2.576 -9.237 1.00 78.88 184 PHE A N 1
ATOM 1377 C CA . PHE A 1 184 ? 23.064 3.511 -8.119 1.00 78.88 184 PHE A CA 1
ATOM 1378 C C . PHE A 1 184 ? 21.808 4.383 -8.245 1.00 78.88 184 PHE A C 1
ATOM 1380 O O . PHE A 1 184 ? 21.122 4.623 -7.256 1.00 78.88 184 PHE A O 1
ATOM 1387 N N . LEU A 1 185 ? 21.493 4.834 -9.460 1.00 74.94 185 LEU A N 1
ATOM 1388 C CA . LEU A 1 185 ? 20.314 5.654 -9.745 1.00 74.94 185 LEU A CA 1
ATOM 1389 C C . LEU A 1 185 ? 19.030 4.828 -9.932 1.00 74.94 185 LEU A C 1
ATOM 1391 O O . LEU A 1 185 ? 17.954 5.405 -10.067 1.00 74.94 185 LEU A O 1
ATOM 1395 N N . GLY A 1 186 ? 19.122 3.494 -9.924 1.00 68.81 186 GLY A N 1
ATOM 1396 C CA . GLY A 1 186 ? 17.973 2.601 -10.081 1.00 68.81 186 GLY A CA 1
ATOM 1397 C C . GLY A 1 186 ? 17.433 2.516 -11.511 1.00 68.81 186 GLY A C 1
ATOM 1398 O O . GLY A 1 186 ? 16.314 2.056 -11.717 1.00 68.81 186 GLY A O 1
ATOM 1399 N N . PHE A 1 187 ? 18.218 2.914 -12.515 1.00 70.94 187 PHE A N 1
ATOM 1400 C CA . PHE A 1 187 ? 17.900 2.739 -13.936 1.00 70.94 187 PHE A CA 1
ATOM 1401 C C . PHE A 1 187 ? 18.254 1.333 -14.428 1.00 70.94 187 PHE A C 1
ATOM 1403 O O . PHE A 1 187 ? 18.823 1.162 -15.504 1.00 70.94 187 PHE A O 1
ATOM 1410 N N . THR A 1 188 ? 17.937 0.319 -13.630 1.00 64.06 188 THR A N 1
ATOM 1411 C CA . THR A 1 188 ? 18.202 -1.078 -13.962 1.00 64.06 188 THR A CA 1
ATOM 1412 C C . THR A 1 188 ? 16.924 -1.883 -13.892 1.00 64.06 188 THR A C 1
ATOM 1414 O O . THR A 1 188 ? 16.302 -1.965 -12.833 1.00 64.06 188 THR A O 1
ATOM 1417 N N . GLY A 1 189 ? 16.557 -2.481 -15.013 1.00 55.03 189 GLY A N 1
ATOM 1418 C CA . GLY A 1 189 ? 15.430 -3.383 -15.182 1.00 55.03 189 GLY A CA 1
ATOM 1419 C C . GLY A 1 189 ? 15.380 -3.856 -16.615 1.00 55.03 189 GLY A C 1
ATOM 1420 O O . GLY A 1 189 ? 16.238 -3.404 -17.407 1.00 55.03 189 GLY A O 1
#